Protein AF-A0A1Z2QUQ4-F1 (afdb_monomer_lite)

pLDDT: mean 70.37, std 17.31, range [29.38, 94.62]

Foldseek 3Di:
DPPVVVVVVVVVVVVVVVVVVLCVVVVVLVCVLPVLCDPLLVVLLVVLVCVVVCVVPDDDDQPAPDDDDDPPDPDDDDQDDDDDDDPVVLVVLLVVLVVCVVVVHWDWDADSVVRDIDTDRSVLVNLLSVVVVVCVVVVHWLLSQQSLLVNVVSCVLRPVLSVVLSVLQVLCVLLVHHRPVVVSVVLSVQWWKFKFASFRHGQPPGTDDSVCPVVCVPPVDDRVCRHRNIWMKTARDDDDASDDDPPCVPPDRLGIWTGGSDDAIHSTPSDDHDPDVPVRCVVSVVSSVVVVVVVVVVVVVVVVVVVVVVVVVVCVVCVCVVVVVVVVCVCVVPVDDDPVVVVVVVVVPPPPPDD

Radius of gyration: 37.55 Å; chains: 1; bounding box: 115×57×96 Å

Secondary structure (DSSP, 8-state):
-HHHHHHHHHHHHHHHHHHHHHHHHHHHHHHHHHHTTHHHHHHHHHHHHHHHHHHHHS----TTSS-------TT--PPPPP-PPPHHHHHHHHHHHHHHHHHT--EEEEETTTTEEEEE-HHHHHHHHHHHHHHHHTT--HHHHHHHHHHHHHHIIIIIHHHHHHHHHHHHHHTTPPP-HHHHHHHHHH-EEEEE-TTSPEEEEEEE-TTTHHHHHHHSSPTTHHHH--EEEEES-----SS--TTTTTT---S-EEE-SSSSEESSTTPPPPPP-GGGHHHHHHHHHHHHHHHHHHHHHHHHHHHHHHHHHHHHHTTTHHHHHHHHHHHHS-TT--HHHHHHHHHH-------

InterPro domains:
  IPR008896 Protein TIC214 [PF05758] (141-252)
  IPR008896 Protein TIC214 [PTHR33163] (144-244)

Structure (mmCIF, N/CA/C/O backbone):
data_AF-A0A1Z2QUQ4-F1
#
_entry.id   AF-A0A1Z2QUQ4-F1
#
loop_
_atom_site.group_PDB
_atom_site.id
_atom_site.type_symbol
_atom_site.label_atom_id
_atom_site.label_alt_id
_atom_site.label_comp_id
_atom_site.label_asym_id
_atom_site.label_entity_id
_atom_site.label_seq_id
_atom_site.pdbx_PDB_ins_code
_atom_site.Cartn_x
_atom_site.Cartn_y
_atom_site.Cartn_z
_atom_site.occupancy
_atom_site.B_iso_or_equiv
_atom_site.auth_seq_id
_atom_site.auth_comp_id
_atom_site.auth_asym_id
_atom_site.auth_atom_id
_atom_site.pdbx_PDB_model_num
ATOM 1 N N . MET A 1 1 ? -29.767 8.359 47.260 1.00 44.78 1 MET A N 1
ATOM 2 C CA . MET A 1 1 ? -28.652 8.933 46.467 1.00 44.78 1 MET A CA 1
ATOM 3 C C . MET A 1 1 ? -27.417 8.025 46.350 1.00 44.78 1 MET A C 1
ATOM 5 O O . MET A 1 1 ? -26.683 8.206 45.395 1.00 44.78 1 MET A O 1
ATOM 9 N N . ASN A 1 2 ? -27.204 7.007 47.198 1.00 51.12 2 ASN A N 1
ATOM 10 C CA . ASN A 1 2 ? -25.914 6.287 47.267 1.00 51.12 2 ASN A CA 1
ATOM 11 C C . ASN A 1 2 ? -25.628 5.251 46.157 1.00 51.12 2 ASN A C 1
ATOM 13 O O . ASN A 1 2 ? -24.466 5.017 45.839 1.00 51.12 2 ASN A O 1
ATOM 17 N N . ASN A 1 3 ? -26.644 4.655 45.522 1.00 40.12 3 ASN A N 1
ATOM 18 C CA . ASN A 1 3 ? -26.420 3.624 44.492 1.00 40.12 3 ASN A CA 1
ATOM 19 C C . ASN A 1 3 ? -26.030 4.204 43.123 1.00 40.12 3 ASN A C 1
ATOM 21 O O . ASN A 1 3 ? -25.260 3.587 42.391 1.00 40.12 3 ASN A O 1
ATOM 25 N N . LEU A 1 4 ? -26.503 5.412 42.796 1.00 32.88 4 LEU A N 1
ATOM 26 C CA . LEU A 1 4 ? -26.190 6.075 41.528 1.00 32.88 4 LEU A CA 1
ATOM 27 C C . LEU A 1 4 ? -24.742 6.576 41.520 1.00 32.88 4 LEU A C 1
ATOM 29 O O . LEU A 1 4 ? -24.010 6.339 40.565 1.00 32.88 4 LEU A O 1
ATOM 33 N N . THR A 1 5 ? -24.300 7.192 42.618 1.00 41.81 5 THR A N 1
ATOM 34 C CA . THR A 1 5 ? -22.912 7.636 42.790 1.00 41.81 5 THR A CA 1
ATOM 35 C C . THR A 1 5 ? -21.956 6.454 42.754 1.00 41.81 5 THR A C 1
ATOM 37 O O . THR A 1 5 ? -20.904 6.567 42.135 1.00 41.81 5 THR A O 1
ATOM 40 N N . ARG A 1 6 ? -22.337 5.306 43.339 1.00 40.84 6 ARG A N 1
ATOM 41 C CA . ARG A 1 6 ? -21.547 4.061 43.339 1.00 40.84 6 ARG A CA 1
ATOM 42 C C . ARG A 1 6 ? -21.460 3.415 41.952 1.00 40.84 6 ARG A C 1
ATOM 44 O O . ARG A 1 6 ? -20.403 2.923 41.573 1.00 40.84 6 ARG A O 1
ATOM 51 N N . PHE A 1 7 ? -22.534 3.476 41.163 1.00 41.03 7 PHE A N 1
ATOM 52 C CA . PHE A 1 7 ? -22.527 3.034 39.767 1.00 41.03 7 PHE A CA 1
ATOM 53 C C . PHE A 1 7 ? -21.670 3.947 38.882 1.00 41.03 7 PHE A C 1
ATOM 55 O O . PHE A 1 7 ? -20.806 3.453 38.166 1.00 41.03 7 PHE A O 1
ATOM 62 N N . PHE A 1 8 ? -21.830 5.272 38.982 1.00 41.28 8 PHE A N 1
ATOM 63 C CA . PHE A 1 8 ? -21.009 6.222 38.226 1.00 41.28 8 PHE A CA 1
ATOM 64 C C . PHE A 1 8 ? -19.536 6.178 38.637 1.00 41.28 8 PHE A C 1
ATOM 66 O O . PHE A 1 8 ? -18.685 6.285 37.759 1.00 41.28 8 PHE A O 1
ATOM 73 N N . THR A 1 9 ? -19.209 5.955 39.917 1.00 47.19 9 THR A N 1
ATOM 74 C CA . THR A 1 9 ? -17.815 5.746 40.360 1.00 47.19 9 THR A CA 1
ATOM 75 C C . THR A 1 9 ? -17.251 4.417 39.883 1.00 47.19 9 THR A C 1
ATOM 77 O O . THR A 1 9 ? -16.113 4.386 39.434 1.00 47.19 9 THR A O 1
ATOM 80 N N . ASN A 1 10 ? -18.020 3.327 39.896 1.00 46.34 10 ASN A N 1
ATOM 81 C CA . ASN A 1 10 ? -17.557 2.052 39.342 1.00 46.34 10 ASN A CA 1
ATOM 82 C C . ASN A 1 10 ? -17.388 2.116 37.817 1.00 46.34 10 ASN A C 1
ATOM 84 O O . ASN A 1 10 ? -16.407 1.594 37.299 1.00 46.34 10 ASN A O 1
ATOM 88 N N . LEU A 1 11 ? -18.282 2.809 37.106 1.00 39.06 11 LEU A N 1
ATOM 89 C CA . LEU A 1 11 ? -18.199 3.016 35.662 1.00 39.06 11 LEU A CA 1
ATOM 90 C C . LEU A 1 11 ? -17.032 3.935 35.293 1.00 39.06 11 LEU A C 1
ATOM 92 O O . LEU A 1 11 ? -16.271 3.609 34.392 1.00 39.06 11 LEU A O 1
ATOM 96 N N . THR A 1 12 ? -16.830 5.044 36.009 1.00 42.34 12 THR A N 1
ATOM 97 C CA . THR A 1 12 ? -15.656 5.906 35.794 1.00 42.34 12 THR A CA 1
ATOM 98 C C . THR A 1 12 ? -14.368 5.192 36.157 1.00 42.34 12 THR A C 1
ATOM 100 O O . THR A 1 12 ? -13.404 5.353 35.423 1.00 42.34 12 THR A O 1
ATOM 103 N N . ARG A 1 13 ? -14.338 4.359 37.206 1.00 48.81 13 ARG A N 1
ATOM 104 C CA . ARG A 1 13 ? -13.171 3.548 37.596 1.00 48.81 13 ARG A CA 1
ATOM 105 C C . ARG A 1 13 ? -12.880 2.428 36.587 1.00 48.81 13 ARG A C 1
ATOM 107 O O . ARG A 1 13 ? -11.724 2.163 36.282 1.00 48.81 13 ARG A O 1
ATOM 114 N N . PHE A 1 14 ? -13.913 1.824 36.001 1.00 44.06 14 PHE A N 1
ATOM 115 C CA . PHE A 1 14 ? -13.791 0.853 34.910 1.00 44.06 14 PHE A CA 1
ATOM 116 C C . PHE A 1 14 ? -13.308 1.517 33.616 1.00 44.06 14 PHE A C 1
ATOM 118 O O . PHE A 1 14 ? -12.346 1.053 33.014 1.00 44.06 14 PHE A O 1
ATOM 125 N N . LEU A 1 15 ? -13.899 2.653 33.236 1.00 41.75 15 LEU A N 1
ATOM 126 C CA . LEU A 1 15 ? -13.481 3.442 32.078 1.00 41.75 15 LEU A CA 1
ATOM 127 C C . LEU A 1 15 ? -12.080 4.034 32.262 1.00 41.75 15 LEU A C 1
ATOM 129 O O . LEU A 1 15 ? -11.322 4.049 31.307 1.00 41.75 15 LEU A O 1
ATOM 133 N N . THR A 1 16 ? -11.679 4.456 33.466 1.00 46.25 16 THR A N 1
ATOM 134 C CA . THR A 1 16 ? -10.298 4.902 33.736 1.00 46.25 16 THR A CA 1
ATOM 135 C C . THR A 1 16 ? -9.316 3.742 33.776 1.00 46.25 16 THR A C 1
ATOM 137 O O . THR A 1 16 ? -8.208 3.915 33.287 1.00 46.25 16 THR A O 1
ATOM 140 N N . ASN A 1 17 ? -9.684 2.551 34.254 1.00 51.25 17 ASN A N 1
ATOM 141 C CA . ASN A 1 17 ? -8.831 1.360 34.137 1.00 51.25 17 ASN A CA 1
ATOM 142 C C . ASN A 1 17 ? -8.680 0.901 32.682 1.00 51.25 17 ASN A C 1
ATOM 144 O O . ASN A 1 17 ? -7.583 0.549 32.258 1.00 51.25 17 ASN A O 1
ATOM 148 N N . ILE A 1 18 ? -9.752 0.959 31.892 1.00 48.72 18 ILE A N 1
ATOM 149 C CA . ILE A 1 18 ? -9.703 0.704 30.450 1.00 48.72 18 ILE A CA 1
ATOM 150 C C . ILE A 1 18 ? -8.858 1.772 29.767 1.00 48.72 18 ILE A C 1
ATOM 152 O O . ILE A 1 18 ? -7.932 1.415 29.056 1.00 48.72 18 ILE A O 1
ATOM 156 N N . CYS A 1 19 ? -9.087 3.058 30.032 1.00 40.66 19 CYS A N 1
ATOM 157 C CA . CYS A 1 19 ? -8.288 4.152 29.486 1.00 40.66 19 CYS A CA 1
ATOM 158 C C . CYS A 1 19 ? -6.828 4.097 29.937 1.00 40.66 19 CYS A C 1
ATOM 160 O O . CYS A 1 19 ? -5.975 4.443 29.140 1.00 40.66 19 CYS A O 1
ATOM 162 N N . THR A 1 20 ? -6.506 3.650 31.155 1.00 52.06 20 THR A N 1
ATOM 163 C CA . THR A 1 20 ? -5.115 3.534 31.637 1.00 52.06 20 THR A CA 1
ATOM 164 C C . THR A 1 20 ? -4.407 2.288 31.111 1.00 52.06 20 THR A C 1
ATOM 166 O O . THR A 1 20 ? -3.211 2.336 30.839 1.00 52.06 20 THR A O 1
ATOM 169 N N . ASN A 1 21 ? -5.121 1.180 30.901 1.00 53.34 21 ASN A N 1
ATOM 170 C CA . ASN A 1 21 ? -4.573 -0.002 30.233 1.00 53.34 21 ASN A CA 1
ATOM 171 C C . ASN A 1 21 ? -4.467 0.199 28.715 1.00 53.34 21 ASN A C 1
ATOM 173 O O . ASN A 1 21 ? -3.461 -0.197 28.126 1.00 53.34 21 ASN A O 1
ATOM 177 N N . LEU A 1 22 ? -5.432 0.889 28.093 1.00 42.94 22 LEU A N 1
ATOM 178 C CA . LEU A 1 22 ? -5.307 1.395 26.728 1.00 42.94 22 LEU A CA 1
ATOM 179 C C . LEU A 1 22 ? -4.163 2.383 26.647 1.00 42.94 22 LEU A C 1
ATOM 181 O O . LEU A 1 22 ? -3.349 2.219 25.764 1.00 42.94 22 LEU A O 1
ATOM 185 N N . THR A 1 23 ? -4.030 3.366 27.537 1.00 50.81 23 THR A N 1
ATOM 186 C CA . THR A 1 23 ? -2.901 4.294 27.450 1.00 50.81 23 THR A CA 1
ATOM 187 C C . THR A 1 23 ? -1.595 3.563 27.692 1.00 50.81 23 THR A C 1
ATOM 189 O O . THR A 1 23 ? -0.667 3.829 26.964 1.00 50.81 23 THR A O 1
ATOM 192 N N . LYS A 1 24 ? -1.477 2.571 28.577 1.00 53.09 24 LYS A N 1
ATOM 193 C CA . LYS A 1 24 ? -0.232 1.786 28.699 1.00 53.09 24 LYS A CA 1
ATOM 194 C C . LYS A 1 24 ? 0.078 0.944 27.454 1.00 53.09 24 LYS A C 1
ATOM 196 O O . LYS A 1 24 ? 1.227 0.913 27.021 1.00 53.09 24 LYS A O 1
ATOM 201 N N . SER A 1 25 ? -0.922 0.301 26.853 1.00 53.00 25 SER A N 1
ATOM 202 C CA . SER A 1 25 ? -0.756 -0.524 25.647 1.00 53.00 25 SER A CA 1
ATOM 203 C C . SER A 1 25 ? -0.534 0.334 24.393 1.00 53.00 25 SER A C 1
ATOM 205 O O . SER A 1 25 ? 0.438 0.142 23.668 1.00 53.00 25 SER A O 1
ATOM 207 N N . VAL A 1 26 ? -1.352 1.369 24.204 1.00 50.59 26 VAL A N 1
ATOM 208 C CA . VAL A 1 26 ? -1.254 2.379 23.143 1.00 50.59 26 VAL A CA 1
ATOM 209 C C . VAL A 1 26 ? -0.010 3.239 23.315 1.00 50.59 26 VAL A C 1
ATOM 211 O O . VAL A 1 26 ? 0.630 3.480 22.314 1.00 50.59 26 VAL A O 1
ATOM 214 N N . PHE A 1 27 ? 0.416 3.647 24.517 1.00 48.16 27 PHE A N 1
ATOM 215 C CA . PHE A 1 27 ? 1.708 4.328 24.719 1.00 48.16 27 PHE A CA 1
ATOM 216 C C . PHE A 1 27 ? 2.889 3.379 24.567 1.00 48.16 27 PHE A C 1
ATOM 218 O O . PHE A 1 27 ? 3.949 3.849 24.186 1.00 48.16 27 PHE A O 1
ATOM 225 N N . GLY A 1 28 ? 2.756 2.07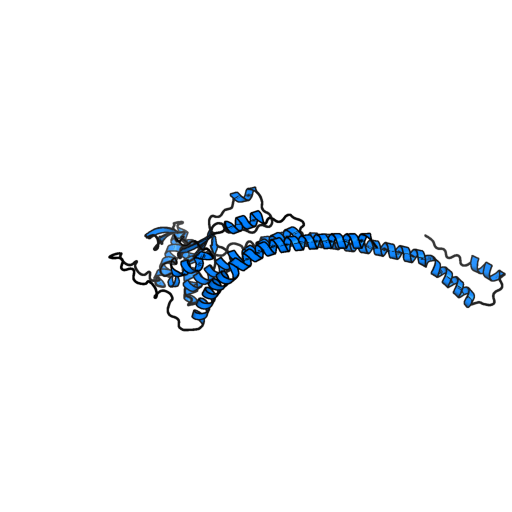8 24.835 1.00 50.56 28 GLY A N 1
ATOM 226 C CA . GLY A 1 28 ? 3.792 1.092 24.518 1.00 50.56 28 GLY A CA 1
ATOM 227 C C . GLY A 1 28 ? 3.976 0.952 23.006 1.00 50.56 28 GLY A C 1
ATOM 228 O O . GLY A 1 28 ? 5.083 1.109 22.493 1.00 50.56 28 GLY A O 1
ATOM 229 N N . VAL A 1 29 ? 2.870 0.765 22.279 1.00 49.50 29 VAL A N 1
ATOM 230 C CA . VAL A 1 29 ? 2.838 0.680 20.812 1.00 49.50 29 VAL A CA 1
ATOM 231 C C . VAL A 1 29 ? 3.194 2.022 20.167 1.00 49.50 29 VAL A C 1
ATOM 233 O O . VAL A 1 29 ? 3.981 2.036 19.229 1.00 49.50 29 VAL A O 1
ATOM 236 N N . MET A 1 30 ? 2.713 3.152 20.692 1.00 42.62 30 MET A N 1
ATOM 237 C CA . MET A 1 30 ? 3.072 4.507 20.258 1.00 42.62 30 MET A CA 1
ATOM 238 C C . MET A 1 30 ? 4.514 4.841 20.619 1.00 42.62 30 MET A C 1
ATOM 240 O O . MET A 1 30 ? 5.175 5.412 19.778 1.00 42.62 30 MET A O 1
ATOM 244 N N . LYS A 1 31 ? 5.071 4.475 21.784 1.00 42.59 31 LYS A N 1
ATOM 245 C CA . LYS A 1 31 ? 6.509 4.683 22.062 1.00 42.59 31 LYS A CA 1
ATOM 246 C C . LYS A 1 31 ? 7.355 3.933 21.048 1.00 42.59 31 LYS A C 1
ATOM 248 O O . LYS A 1 31 ? 8.267 4.525 20.488 1.00 42.59 31 LYS A O 1
ATOM 253 N N . ILE A 1 32 ? 7.034 2.675 20.759 1.00 46.28 32 ILE A N 1
ATOM 254 C CA . ILE A 1 32 ? 7.736 1.898 19.730 1.00 46.28 32 ILE 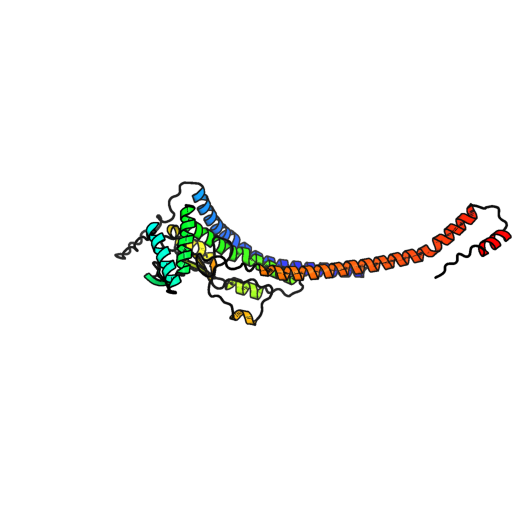A CA 1
ATOM 255 C C . ILE A 1 32 ? 7.524 2.537 18.341 1.00 46.28 32 ILE A C 1
ATOM 257 O O . ILE A 1 32 ? 8.486 2.729 17.601 1.00 46.28 32 ILE A O 1
ATOM 261 N N . CYS A 1 33 ? 6.300 2.971 18.024 1.00 39.03 33 CYS A N 1
ATOM 262 C CA . CYS A 1 33 ? 5.926 3.649 16.776 1.00 39.03 33 CYS A CA 1
ATOM 263 C C . CYS A 1 33 ? 6.234 5.154 16.726 1.00 39.03 33 CYS A C 1
ATOM 265 O O . CYS A 1 33 ? 5.829 5.778 15.753 1.00 39.03 33 CYS A O 1
ATOM 267 N N . ILE A 1 34 ? 6.893 5.757 17.721 1.00 43.88 34 ILE A N 1
ATOM 268 C CA . ILE A 1 34 ? 7.294 7.181 17.754 1.00 43.88 34 ILE A CA 1
ATOM 269 C C . ILE A 1 34 ? 8.814 7.278 17.910 1.00 43.88 34 ILE A C 1
ATOM 271 O O . ILE A 1 34 ? 9.452 8.078 17.229 1.00 43.88 34 ILE A O 1
ATOM 275 N N . VAL A 1 35 ? 9.419 6.441 18.761 1.00 41.41 35 VAL A N 1
ATOM 276 C CA . VAL A 1 35 ? 10.868 6.441 19.024 1.00 41.41 35 VAL A CA 1
ATOM 277 C C . VAL A 1 35 ? 11.654 5.831 17.857 1.00 41.41 35 VAL A C 1
ATOM 279 O O . VAL A 1 35 ? 12.728 6.330 17.536 1.00 41.41 35 VAL A O 1
ATOM 282 N N . VAL A 1 36 ? 11.118 4.809 17.175 1.00 41.91 36 VAL A N 1
ATOM 283 C CA . VAL A 1 36 ? 11.802 4.143 16.041 1.00 41.91 36 VAL A CA 1
ATOM 284 C C . VAL A 1 36 ? 11.486 4.801 14.689 1.00 41.91 36 VAL A C 1
ATOM 286 O O . VAL A 1 36 ? 12.240 4.674 13.728 1.00 41.91 36 VAL A O 1
ATOM 289 N N . THR A 1 37 ? 10.386 5.540 14.593 1.00 47.62 37 THR A N 1
ATOM 290 C CA . THR A 1 37 ? 9.838 6.047 13.323 1.00 47.62 37 THR A CA 1
ATOM 291 C C . THR A 1 37 ? 10.113 7.528 13.096 1.00 47.62 37 THR A C 1
ATOM 293 O O . THR A 1 37 ? 10.428 7.880 11.970 1.00 47.62 37 THR A O 1
ATOM 296 N N . CYS A 1 38 ? 10.061 8.414 14.100 1.00 48.81 38 CYS A N 1
ATOM 297 C CA . CYS A 1 38 ? 10.087 9.856 13.826 1.00 48.81 38 CYS A CA 1
ATOM 298 C C . CYS A 1 38 ? 11.359 10.304 13.092 1.00 48.81 38 CYS A C 1
ATOM 300 O O . CYS A 1 38 ? 11.263 10.821 11.987 1.00 48.81 38 CYS A O 1
ATOM 302 N N . LYS A 1 39 ? 12.565 10.093 13.632 1.00 50.62 39 LYS A N 1
ATOM 303 C CA . LYS A 1 39 ? 13.778 10.655 13.000 1.00 50.62 39 LYS A CA 1
ATOM 304 C C . LYS A 1 39 ? 14.062 10.076 11.609 1.00 50.62 39 LYS A C 1
ATOM 306 O O . LYS A 1 39 ? 14.345 10.839 10.690 1.00 50.62 39 LYS A O 1
ATOM 311 N N . SER A 1 40 ? 13.945 8.760 11.438 1.00 53.31 40 SER A N 1
ATOM 312 C CA . SER A 1 40 ? 14.274 8.093 10.171 1.00 53.31 40 SER A CA 1
ATOM 313 C C . SER A 1 40 ? 13.173 8.244 9.120 1.00 53.31 40 SER A C 1
ATOM 315 O O . SER A 1 40 ? 13.479 8.511 7.960 1.00 53.31 40 SER A O 1
ATOM 317 N N . VAL A 1 41 ? 11.893 8.156 9.510 1.00 58.12 41 VAL A N 1
ATOM 318 C CA . VAL A 1 41 ? 10.772 8.404 8.587 1.00 58.12 41 VAL A CA 1
ATOM 319 C C . VAL A 1 41 ? 10.744 9.878 8.207 1.00 58.12 41 VAL A C 1
ATOM 321 O O . VAL A 1 41 ? 10.721 10.169 7.019 1.00 58.12 41 VAL A O 1
ATOM 324 N N . PHE A 1 42 ? 10.848 10.822 9.152 1.00 62.56 42 PHE A N 1
ATOM 325 C CA . PHE A 1 42 ? 10.930 12.243 8.791 1.00 62.56 42 PHE A CA 1
ATOM 326 C C . PHE A 1 42 ? 12.185 12.565 7.975 1.00 62.56 42 PHE A C 1
ATOM 328 O O . PHE A 1 42 ? 12.104 13.416 7.100 1.00 62.56 42 PHE A O 1
ATOM 335 N N . GLY A 1 43 ? 13.307 11.872 8.187 1.00 59.66 43 GLY A N 1
ATOM 336 C CA . GLY A 1 43 ? 14.512 12.007 7.364 1.00 59.66 43 GLY A CA 1
ATOM 337 C C . GLY A 1 43 ? 14.277 11.621 5.902 1.00 59.66 43 GLY A C 1
ATOM 338 O O . GLY A 1 43 ? 14.477 12.446 5.014 1.00 59.66 43 GLY A O 1
ATOM 339 N N . VAL A 1 44 ? 13.778 10.407 5.646 1.00 62.06 44 VAL A N 1
ATOM 340 C CA . VAL A 1 44 ? 13.459 9.934 4.283 1.00 62.06 44 VAL A CA 1
ATOM 341 C C . VAL A 1 44 ? 12.358 10.786 3.651 1.00 62.06 44 VAL A C 1
ATOM 343 O O . VAL A 1 44 ? 12.469 11.182 2.490 1.00 62.06 44 VAL A O 1
ATOM 346 N N . MET A 1 45 ? 11.333 11.144 4.428 1.00 64.88 45 MET A N 1
ATOM 347 C CA . MET A 1 45 ? 10.236 11.985 3.953 1.00 64.88 45 MET A CA 1
ATOM 348 C C . MET A 1 45 ? 10.722 13.391 3.599 1.00 64.88 45 MET A C 1
ATOM 350 O O . MET A 1 45 ? 10.291 13.940 2.588 1.00 64.88 45 MET A O 1
ATOM 354 N N . LYS A 1 46 ? 11.645 13.957 4.387 1.00 65.75 46 LYS A N 1
ATOM 355 C CA . LYS A 1 46 ? 12.274 15.253 4.120 1.00 65.75 46 LYS A CA 1
ATOM 356 C C . LYS A 1 46 ? 13.173 15.184 2.894 1.00 65.75 46 LYS A C 1
ATOM 358 O O . LYS A 1 46 ? 13.115 16.110 2.106 1.00 65.75 46 LYS A O 1
ATOM 363 N N . ILE A 1 47 ? 13.931 14.108 2.678 1.00 65.44 47 ILE A N 1
ATOM 364 C CA . ILE A 1 47 ? 14.717 13.921 1.445 1.00 65.44 47 ILE A CA 1
ATOM 365 C C . ILE A 1 47 ? 13.790 13.884 0.227 1.00 65.44 47 ILE A C 1
ATOM 367 O O . ILE A 1 47 ? 14.009 14.632 -0.720 1.00 65.44 47 ILE A O 1
ATOM 371 N N . CYS A 1 48 ? 12.711 13.096 0.269 1.00 64.62 48 CYS A N 1
ATOM 372 C CA . CYS A 1 48 ? 11.755 13.026 -0.838 1.00 64.62 48 CYS A CA 1
ATOM 373 C C . CYS A 1 48 ? 11.105 14.393 -1.113 1.00 64.62 48 CYS A C 1
ATOM 375 O O . CYS A 1 48 ? 10.998 14.798 -2.269 1.00 64.62 48 CYS A O 1
ATOM 377 N N . ILE A 1 49 ? 10.715 15.130 -0.065 1.00 65.19 49 ILE A N 1
ATOM 378 C CA . ILE A 1 49 ? 10.124 16.471 -0.187 1.00 65.19 49 ILE A CA 1
ATOM 379 C C . ILE A 1 49 ? 11.153 17.479 -0.699 1.00 65.19 49 ILE A C 1
ATOM 381 O O . ILE A 1 49 ? 10.856 18.200 -1.636 1.00 65.19 49 ILE A O 1
ATOM 385 N N . VAL A 1 50 ? 12.361 17.515 -0.134 1.00 64.56 50 VAL A N 1
ATOM 386 C CA . VAL A 1 50 ? 13.421 18.456 -0.517 1.00 64.56 50 VAL A CA 1
ATOM 387 C C . VAL A 1 50 ? 13.852 18.218 -1.956 1.00 64.56 50 VAL A C 1
ATOM 389 O O . VAL A 1 50 ? 13.890 19.177 -2.708 1.00 64.56 50 VAL A O 1
ATOM 392 N N . VAL A 1 51 ? 14.096 16.974 -2.379 1.00 64.19 51 VAL A N 1
ATOM 393 C CA . VAL A 1 51 ? 14.440 16.659 -3.778 1.00 64.19 51 VAL A CA 1
ATOM 394 C C . VAL A 1 51 ? 13.310 17.066 -4.727 1.00 64.19 51 VAL A C 1
ATOM 396 O O . VAL A 1 51 ? 13.569 17.638 -5.783 1.00 64.19 51 VAL A O 1
ATOM 399 N N . THR A 1 52 ? 12.053 16.847 -4.329 1.00 60.91 52 THR A N 1
ATOM 400 C CA . THR A 1 52 ? 10.891 17.283 -5.115 1.00 60.91 52 THR A CA 1
ATOM 401 C C . THR A 1 52 ? 10.811 18.814 -5.186 1.00 60.91 52 THR A C 1
ATOM 403 O O . THR A 1 52 ? 10.715 19.369 -6.272 1.00 60.91 52 THR A O 1
ATOM 406 N N . CYS A 1 53 ? 10.902 19.521 -4.059 1.00 59.22 53 CYS A N 1
ATOM 407 C CA . CYS A 1 53 ? 10.818 20.983 -3.981 1.00 59.22 53 CYS A CA 1
ATOM 408 C C . CYS A 1 53 ? 11.996 21.689 -4.661 1.00 59.22 53 CYS A C 1
ATOM 410 O O . CYS A 1 53 ? 11.791 22.702 -5.317 1.00 59.22 53 CYS A O 1
ATOM 412 N N . LEU A 1 54 ? 13.209 21.153 -4.532 1.00 57.78 54 LEU A N 1
ATOM 413 C CA . LEU A 1 54 ? 14.409 21.654 -5.196 1.00 57.78 54 LEU A CA 1
ATOM 414 C C . LEU A 1 54 ? 14.277 21.584 -6.722 1.00 57.78 54 LEU A C 1
ATOM 416 O O . LEU A 1 54 ? 14.687 22.518 -7.402 1.00 57.78 54 LEU A O 1
ATOM 420 N N . TYR A 1 55 ? 13.635 20.540 -7.255 1.00 57.91 55 TYR A N 1
ATOM 421 C CA . TYR A 1 55 ? 13.317 20.457 -8.683 1.00 57.91 55 TYR A CA 1
ATOM 422 C C . TYR A 1 55 ? 12.323 21.540 -9.131 1.00 57.91 55 TYR A C 1
ATOM 424 O O . TYR A 1 55 ? 12.471 22.110 -10.207 1.00 57.91 55 TYR A O 1
ATOM 432 N N . TYR A 1 56 ? 11.328 21.861 -8.299 1.00 54.97 56 TYR A N 1
ATOM 433 C CA . TYR A 1 56 ? 10.363 22.926 -8.596 1.00 54.97 56 TYR A CA 1
ATOM 434 C C . TYR A 1 56 ? 10.884 24.346 -8.284 1.00 54.97 56 TYR A C 1
ATOM 436 O O . TYR A 1 56 ? 10.216 25.312 -8.643 1.00 54.97 56 TYR A O 1
ATOM 444 N N . GLY A 1 57 ? 12.045 24.491 -7.627 1.00 43.94 57 GLY A N 1
ATOM 445 C CA . GLY A 1 57 ? 12.526 25.760 -7.060 1.00 43.94 57 GLY A CA 1
ATOM 446 C C . GLY A 1 57 ? 13.893 26.266 -7.542 1.00 43.94 57 GLY A C 1
ATOM 447 O O . GLY A 1 57 ? 14.285 27.358 -7.138 1.00 43.94 57 GLY A O 1
ATOM 448 N N . GLY A 1 58 ? 14.633 25.534 -8.382 1.00 41.44 58 GLY A N 1
ATOM 449 C CA . GLY A 1 58 ? 15.930 26.002 -8.891 1.00 41.44 58 GLY A CA 1
ATOM 450 C C . GLY A 1 58 ? 16.567 25.096 -9.954 1.00 41.44 58 GLY A C 1
ATOM 451 O O . GLY A 1 58 ? 16.100 23.978 -10.174 1.00 41.44 58 GLY A O 1
ATOM 452 N N . PRO A 1 59 ? 17.633 25.556 -10.642 1.00 38.59 59 PRO A N 1
ATOM 453 C CA . PRO A 1 59 ? 18.310 24.769 -11.663 1.00 38.59 59 PRO A CA 1
ATOM 454 C C . PRO A 1 59 ? 19.190 23.722 -10.976 1.00 38.59 59 PRO A C 1
ATOM 456 O O . PRO A 1 59 ? 20.235 24.051 -10.418 1.00 38.59 59 PRO A O 1
ATOM 459 N N . LEU A 1 60 ? 18.774 22.455 -10.991 1.00 42.62 60 LEU A N 1
ATOM 460 C CA . LEU A 1 60 ? 19.579 21.362 -10.453 1.00 42.62 60 LEU A CA 1
ATOM 461 C C . LEU A 1 60 ? 19.892 20.299 -11.497 1.00 42.62 60 LEU A C 1
ATOM 463 O O . LEU A 1 60 ? 19.045 19.844 -12.266 1.00 42.62 60 LEU A O 1
ATOM 467 N N . ILE A 1 61 ? 21.167 19.928 -11.461 1.00 45.03 61 ILE A N 1
ATOM 468 C CA . ILE A 1 61 ? 21.827 18.866 -12.206 1.00 45.03 61 ILE A CA 1
ATOM 469 C C . ILE A 1 61 ? 21.117 17.539 -11.915 1.00 45.03 61 ILE A C 1
ATOM 471 O O . ILE A 1 61 ? 20.763 17.250 -10.773 1.00 45.03 61 ILE A O 1
ATOM 475 N N . GLN A 1 62 ? 20.917 16.735 -12.962 1.00 41.06 62 GLN A N 1
ATOM 476 C CA . GLN A 1 62 ? 20.286 15.419 -12.886 1.00 41.06 62 GLN A CA 1
ATOM 477 C C . GLN A 1 62 ? 20.981 14.540 -11.824 1.00 41.06 62 GLN A C 1
ATOM 479 O O . GLN A 1 62 ? 22.168 14.229 -11.982 1.00 41.06 62 GLN A O 1
ATOM 484 N N . PRO A 1 63 ? 20.280 14.104 -10.760 1.00 41.84 63 PRO A N 1
ATOM 485 C CA . PRO A 1 63 ? 20.813 13.113 -9.836 1.00 41.84 63 PRO A CA 1
ATOM 486 C C . PRO A 1 63 ? 20.861 11.767 -10.569 1.00 41.84 63 PRO A C 1
ATOM 488 O O . PRO A 1 63 ? 19.871 11.051 -10.691 1.00 41.84 63 PRO A O 1
ATOM 491 N N . GLY A 1 64 ? 22.022 11.480 -11.146 1.00 40.91 64 GLY A N 1
ATOM 492 C CA . GLY A 1 64 ? 22.269 10.300 -11.974 1.00 40.91 64 GLY A CA 1
ATOM 493 C C . GLY A 1 64 ? 23.635 10.299 -12.661 1.00 40.91 64 GLY A C 1
ATOM 494 O O . GLY A 1 64 ? 24.086 9.239 -13.080 1.00 40.91 64 GLY A O 1
ATOM 495 N N . LEU A 1 65 ? 24.312 11.453 -12.737 1.00 38.00 65 LEU A N 1
ATOM 496 C CA . LEU A 1 65 ? 25.644 11.571 -13.345 1.00 38.00 65 LEU A CA 1
ATOM 497 C C . LEU A 1 65 ? 26.819 11.654 -12.358 1.00 38.00 65 LEU A C 1
ATOM 499 O O . LEU A 1 65 ? 27.961 11.620 -12.801 1.00 38.00 65 LEU A O 1
ATOM 503 N N . ALA A 1 66 ? 26.589 11.734 -11.045 1.00 37.34 66 ALA A N 1
ATOM 504 C CA . ALA A 1 66 ? 27.671 11.849 -10.068 1.00 37.34 66 ALA A CA 1
ATOM 505 C C . ALA A 1 66 ? 27.570 10.769 -8.983 1.00 37.34 66 ALA A C 1
ATOM 507 O O . ALA A 1 66 ? 26.518 10.620 -8.366 1.00 37.34 66 ALA A O 1
ATOM 508 N N . TRP A 1 67 ? 28.709 10.107 -8.745 1.00 32.78 67 TRP A N 1
ATOM 509 C CA . TRP A 1 67 ? 29.034 9.118 -7.704 1.00 32.78 67 TRP A CA 1
ATOM 510 C C . TRP A 1 67 ? 28.896 7.630 -8.063 1.00 32.78 67 TRP A C 1
ATOM 512 O O . TRP A 1 67 ? 28.127 6.882 -7.468 1.00 32.78 67 TRP A O 1
ATOM 522 N N . ARG A 1 68 ? 29.797 7.156 -8.931 1.00 29.38 68 ARG A N 1
ATOM 523 C CA . ARG A 1 68 ? 30.614 5.989 -8.563 1.00 29.38 68 ARG A CA 1
ATOM 524 C C . ARG A 1 68 ? 32.051 6.477 -8.346 1.00 29.38 68 ARG A C 1
ATOM 526 O O . ARG A 1 68 ? 32.604 7.013 -9.301 1.00 29.38 68 ARG A O 1
ATOM 533 N N . PRO A 1 69 ? 32.656 6.333 -7.154 1.00 33.25 69 PRO A N 1
ATOM 534 C CA . PRO A 1 69 ? 34.103 6.377 -7.058 1.00 33.25 69 PRO A CA 1
ATOM 535 C C . PRO A 1 69 ? 34.633 5.093 -7.704 1.00 33.25 69 PRO A C 1
ATOM 537 O O . PRO A 1 69 ? 34.232 3.990 -7.333 1.00 33.25 69 PRO A O 1
ATOM 540 N N . ASP A 1 70 ? 35.426 5.292 -8.749 1.00 34.03 70 ASP A N 1
ATOM 541 C CA . ASP A 1 70 ? 36.340 4.375 -9.427 1.00 34.03 70 ASP A CA 1
ATOM 542 C C . ASP A 1 70 ? 36.363 2.934 -8.895 1.00 34.03 70 ASP A C 1
ATOM 544 O O . ASP A 1 70 ? 37.140 2.568 -8.015 1.00 34.03 70 ASP A O 1
ATOM 548 N N . ILE A 1 71 ? 35.543 2.078 -9.502 1.00 33.44 71 ILE A N 1
ATOM 549 C CA . ILE A 1 71 ? 35.848 0.652 -9.577 1.00 33.44 71 ILE A CA 1
ATOM 550 C C . ILE A 1 71 ? 36.433 0.446 -10.969 1.00 33.44 71 ILE A C 1
ATOM 552 O O . ILE A 1 71 ? 35.698 0.296 -11.945 1.00 33.44 71 ILE A O 1
ATOM 556 N N . VAL A 1 72 ? 37.763 0.472 -11.063 1.00 41.62 72 VAL A N 1
ATOM 557 C CA . VAL A 1 72 ? 38.478 -0.039 -12.235 1.00 41.62 72 VAL A CA 1
ATOM 558 C C . VAL A 1 72 ? 38.327 -1.561 -12.204 1.00 41.62 72 VAL A C 1
ATOM 560 O O . VAL A 1 72 ? 39.144 -2.271 -11.626 1.00 41.62 72 VAL A O 1
ATOM 563 N N . LEU A 1 73 ? 37.223 -2.064 -12.759 1.00 37.94 73 LEU A N 1
ATOM 564 C CA . LEU A 1 73 ? 37.070 -3.475 -13.097 1.00 37.94 73 LEU A CA 1
ATOM 565 C C . LEU A 1 73 ? 37.337 -3.604 -14.595 1.00 37.94 73 LEU A C 1
ATOM 567 O O . LEU A 1 73 ? 36.598 -3.046 -15.406 1.00 37.94 73 LEU A O 1
ATOM 571 N N . GLY A 1 74 ? 38.417 -4.306 -14.937 1.00 37.50 74 GLY A N 1
ATOM 572 C CA . GLY A 1 74 ? 38.793 -4.589 -16.317 1.00 37.50 74 GLY A CA 1
ATOM 573 C C . GLY A 1 74 ? 37.646 -5.205 -17.123 1.00 37.50 74 GLY A C 1
ATOM 574 O O . GLY A 1 74 ? 36.885 -6.031 -16.620 1.00 37.50 74 GLY A O 1
ATOM 575 N N . ASP A 1 75 ? 37.535 -4.755 -18.372 1.00 39.84 75 ASP A N 1
ATOM 576 C CA . ASP A 1 75 ? 36.875 -5.387 -19.521 1.00 39.84 75 ASP A CA 1
ATOM 577 C C . ASP A 1 75 ? 35.454 -5.960 -19.356 1.00 39.84 75 ASP A C 1
ATOM 579 O O . ASP A 1 75 ? 35.024 -6.824 -20.124 1.00 39.84 75 ASP A O 1
ATOM 583 N N . LEU A 1 76 ? 34.644 -5.422 -18.444 1.00 42.94 76 LEU A N 1
ATOM 584 C CA . LEU A 1 76 ? 33.191 -5.585 -18.518 1.00 42.94 76 LEU A CA 1
ATOM 585 C C . LEU A 1 76 ? 32.618 -4.519 -19.455 1.00 42.94 76 LEU A C 1
ATOM 587 O O . LEU A 1 76 ? 32.635 -3.330 -19.135 1.00 42.94 76 LEU A O 1
ATOM 591 N N . LYS A 1 77 ? 32.091 -4.944 -20.615 1.00 41.88 77 LYS A N 1
ATOM 592 C CA . LYS A 1 77 ? 31.292 -4.092 -21.515 1.00 41.88 77 LYS A CA 1
ATOM 593 C C . LYS A 1 77 ? 30.298 -3.285 -20.674 1.00 41.88 77 LYS A C 1
ATOM 595 O O . LYS A 1 77 ? 29.388 -3.865 -20.083 1.00 41.88 77 LYS A O 1
ATOM 600 N N . LEU A 1 78 ? 30.479 -1.962 -20.627 1.00 40.94 78 LEU A N 1
ATOM 601 C CA . LEU A 1 78 ? 29.544 -1.046 -19.974 1.00 40.94 78 LEU A CA 1
ATOM 602 C C . LEU A 1 78 ? 28.120 -1.373 -20.462 1.00 40.94 78 LEU A C 1
ATOM 604 O O . LEU A 1 78 ? 27.921 -1.469 -21.680 1.00 40.94 78 LEU A O 1
ATOM 608 N N . PRO A 1 79 ? 27.130 -1.570 -19.571 1.00 48.97 79 PRO A N 1
ATOM 609 C CA . PRO A 1 79 ? 25.754 -1.770 -20.002 1.00 48.97 79 PRO A CA 1
ATOM 610 C C . PRO A 1 79 ? 25.340 -0.572 -20.863 1.00 48.97 79 PRO A C 1
ATOM 612 O O . PRO A 1 79 ? 25.473 0.577 -20.441 1.00 48.97 79 PRO A O 1
ATOM 615 N N . GLN A 1 80 ? 24.902 -0.854 -22.094 1.00 55.53 80 GLN A N 1
ATOM 616 C CA . GLN A 1 80 ? 24.437 0.142 -23.062 1.00 55.53 80 GLN A CA 1
ATOM 617 C C . GLN A 1 80 ? 23.468 1.104 -22.361 1.00 55.53 80 GLN A C 1
ATOM 619 O O . GLN A 1 80 ? 22.447 0.668 -21.833 1.00 55.53 80 GLN A O 1
ATOM 624 N N . ILE A 1 81 ? 23.796 2.400 -22.332 1.00 61.94 81 ILE A N 1
ATOM 625 C CA . ILE A 1 81 ? 22.942 3.435 -21.735 1.00 61.94 81 ILE A CA 1
ATOM 626 C C . ILE A 1 81 ? 21.573 3.361 -22.417 1.00 61.94 81 ILE A C 1
ATOM 628 O O . ILE A 1 81 ? 21.460 3.593 -23.625 1.00 61.94 81 ILE A O 1
ATOM 632 N N . LYS A 1 82 ? 20.528 3.036 -21.652 1.00 69.06 82 LYS A N 1
ATOM 633 C CA . LYS A 1 82 ? 19.170 2.938 -22.176 1.00 69.06 82 LYS A CA 1
ATOM 634 C C . LYS A 1 82 ? 18.714 4.335 -22.573 1.00 69.06 82 LYS A C 1
ATOM 636 O O . LYS A 1 82 ? 18.764 5.263 -21.770 1.00 69.06 82 LYS A O 1
ATOM 641 N N . ARG A 1 83 ? 18.275 4.504 -23.820 1.00 70.56 83 ARG A N 1
ATOM 642 C CA . ARG A 1 83 ? 17.705 5.767 -24.309 1.00 70.56 83 ARG A CA 1
ATOM 643 C C . ARG A 1 83 ? 16.201 5.629 -24.427 1.00 70.56 83 ARG A C 1
ATOM 645 O O . ARG A 1 83 ? 15.700 4.602 -24.883 1.00 70.56 83 ARG A O 1
ATOM 652 N N . ARG A 1 84 ? 15.477 6.676 -24.033 1.00 73.38 84 ARG A N 1
ATOM 653 C CA . ARG A 1 84 ? 14.026 6.718 -24.205 1.00 73.38 84 ARG A CA 1
ATOM 654 C C . ARG A 1 84 ? 13.688 6.620 -25.697 1.00 73.38 84 ARG A C 1
ATOM 656 O O . ARG A 1 84 ? 14.334 7.254 -26.532 1.00 73.38 84 ARG A O 1
ATOM 663 N N . SER A 1 85 ? 12.693 5.803 -26.030 1.00 79.88 85 SER A N 1
ATOM 664 C CA . SER A 1 85 ? 12.212 5.651 -27.403 1.00 79.88 85 SER A CA 1
ATOM 665 C C . SER A 1 85 ? 11.604 6.960 -27.919 1.00 79.88 85 SER A C 1
ATOM 667 O O . SER A 1 85 ? 11.002 7.720 -27.156 1.00 79.88 85 SER A O 1
ATOM 669 N N . SER A 1 86 ? 11.772 7.235 -29.218 1.00 84.31 86 SER A N 1
ATOM 670 C CA . SER A 1 86 ? 11.146 8.396 -29.863 1.00 84.31 86 SER A CA 1
ATOM 671 C C . SER A 1 86 ? 9.620 8.300 -29.785 1.00 84.31 86 SER A C 1
ATOM 673 O O . SER A 1 86 ? 9.067 7.202 -29.697 1.00 84.31 86 SER A O 1
ATOM 675 N N . SER A 1 87 ? 8.934 9.446 -29.852 1.00 84.00 87 SER A N 1
ATOM 676 C CA . SER A 1 87 ? 7.462 9.501 -29.855 1.00 84.00 87 SER A CA 1
ATOM 677 C C . SER A 1 87 ? 6.859 8.575 -30.925 1.00 84.00 87 SER A C 1
ATOM 679 O O . SER A 1 87 ? 5.945 7.803 -30.646 1.00 84.00 87 SER A O 1
ATOM 681 N N . GLU A 1 88 ? 7.462 8.545 -32.117 1.00 87.81 88 GLU A N 1
ATOM 682 C CA . GLU A 1 88 ? 7.078 7.653 -33.218 1.00 87.81 88 GLU A CA 1
ATOM 683 C C . GLU A 1 88 ? 7.217 6.169 -32.859 1.00 87.81 88 GLU A C 1
ATOM 685 O O . GLU A 1 88 ? 6.290 5.392 -33.083 1.00 87.81 88 GLU A O 1
ATOM 690 N N . LYS A 1 89 ? 8.339 5.767 -32.242 1.00 88.00 89 LYS A N 1
ATOM 691 C CA . LYS A 1 89 ? 8.552 4.382 -31.793 1.00 88.00 89 LYS A CA 1
ATOM 692 C C . LYS A 1 89 ? 7.547 3.977 -30.715 1.00 88.00 89 LYS A C 1
ATOM 694 O O . LYS A 1 89 ? 7.057 2.855 -30.734 1.00 88.00 89 LYS A O 1
ATOM 699 N N . ARG A 1 90 ? 7.208 4.886 -29.795 1.00 89.19 90 ARG A N 1
ATOM 700 C CA . ARG A 1 90 ? 6.185 4.648 -28.759 1.00 89.19 90 ARG A CA 1
ATOM 701 C C . ARG A 1 90 ? 4.795 4.499 -29.374 1.00 89.19 90 ARG A C 1
ATOM 703 O O . ARG A 1 90 ? 4.037 3.626 -28.963 1.00 89.19 90 ARG A O 1
ATOM 710 N N . TYR A 1 91 ? 4.474 5.309 -30.380 1.00 90.25 91 TYR A N 1
ATOM 711 C CA . TYR A 1 91 ? 3.217 5.211 -31.116 1.00 90.25 91 TYR A CA 1
ATOM 712 C C . TYR A 1 91 ? 3.111 3.905 -31.919 1.00 90.25 91 TYR A C 1
ATOM 714 O O . TYR A 1 91 ? 2.066 3.255 -31.886 1.00 90.25 91 TYR A O 1
ATOM 722 N N . ALA A 1 92 ? 4.19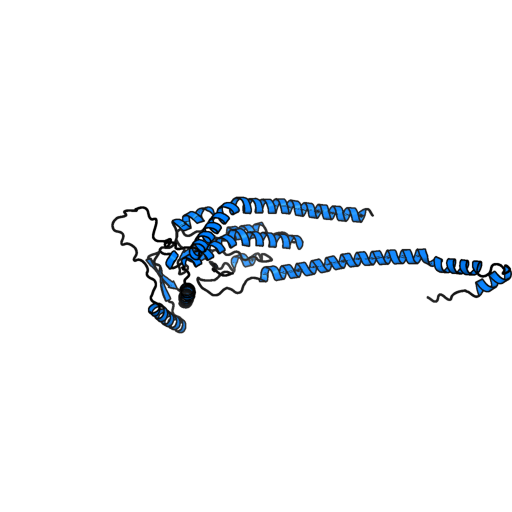4 3.481 -32.579 1.00 92.12 92 ALA A N 1
ATOM 723 C CA . ALA A 1 92 ? 4.264 2.192 -33.265 1.00 92.12 92 ALA A CA 1
ATOM 724 C C . ALA A 1 92 ? 4.074 1.020 -32.288 1.00 92.12 92 ALA A C 1
ATOM 726 O O . ALA A 1 92 ? 3.210 0.175 -32.510 1.00 92.12 92 ALA A O 1
ATOM 727 N N . LEU A 1 93 ? 4.787 1.038 -31.156 1.00 91.00 93 LEU A N 1
ATOM 728 C CA . LEU A 1 93 ? 4.662 0.023 -30.108 1.00 91.00 93 LEU A CA 1
ATOM 729 C C . LEU A 1 93 ? 3.238 -0.048 -29.537 1.00 91.00 93 LEU A C 1
ATOM 731 O O . LEU A 1 93 ? 2.715 -1.131 -29.307 1.00 91.00 93 LEU A O 1
ATOM 735 N N . ARG A 1 94 ? 2.551 1.088 -29.354 1.00 92.69 94 ARG A N 1
ATOM 736 C CA . ARG A 1 94 ? 1.137 1.080 -28.938 1.00 92.69 94 ARG A CA 1
ATOM 737 C C . ARG A 1 94 ? 0.235 0.357 -29.931 1.00 92.69 94 ARG A C 1
ATOM 739 O O . ARG A 1 94 ? -0.652 -0.374 -29.500 1.00 92.69 94 ARG A O 1
ATOM 746 N N . LYS A 1 95 ? 0.429 0.575 -31.235 1.00 94.38 95 LYS A N 1
ATOM 747 C CA . LYS A 1 95 ? -0.348 -0.123 -32.270 1.00 94.38 95 LYS A CA 1
ATOM 748 C C . LYS A 1 95 ? -0.108 -1.627 -32.205 1.00 94.38 95 LYS A C 1
ATOM 750 O O . LYS A 1 95 ? -1.076 -2.379 -32.172 1.00 94.38 95 LYS A O 1
ATOM 755 N N . GLU A 1 96 ? 1.154 -2.030 -32.102 1.00 92.81 96 GLU A N 1
ATOM 756 C CA . GLU A 1 96 ? 1.555 -3.430 -31.953 1.00 92.81 96 GLU A CA 1
ATOM 757 C C . GLU A 1 96 ? 0.905 -4.079 -30.722 1.00 92.81 96 GLU A C 1
ATOM 759 O O . GLU A 1 96 ? 0.252 -5.111 -30.839 1.00 92.81 96 GLU A O 1
ATOM 764 N N . LEU A 1 97 ? 0.976 -3.436 -29.552 1.00 92.31 97 LEU A N 1
ATOM 765 C CA . LEU A 1 97 ? 0.363 -3.948 -28.321 1.00 92.31 97 LEU A CA 1
ATOM 766 C C . LEU A 1 97 ? -1.158 -4.100 -28.439 1.00 92.31 97 LEU A C 1
ATOM 768 O O . LEU A 1 97 ? -1.718 -5.081 -27.956 1.00 92.31 97 LEU A O 1
ATOM 772 N N . ILE A 1 98 ? -1.841 -3.155 -29.093 1.00 93.94 98 ILE A N 1
ATOM 773 C CA . ILE A 1 98 ? -3.287 -3.249 -29.342 1.00 93.94 98 ILE A CA 1
ATOM 774 C C . ILE A 1 98 ? -3.607 -4.436 -30.259 1.00 93.94 98 ILE A C 1
ATOM 776 O O . ILE A 1 98 ? -4.620 -5.105 -30.056 1.00 93.94 98 ILE A O 1
ATOM 780 N N . GLU A 1 99 ? -2.767 -4.718 -31.255 1.00 94.62 99 GLU A N 1
ATOM 781 C CA . GLU A 1 99 ? -2.925 -5.905 -32.096 1.00 94.62 99 GLU A CA 1
ATOM 782 C C . GLU A 1 99 ? -2.687 -7.203 -31.325 1.00 94.62 99 GLU A C 1
ATOM 784 O O . GLU A 1 99 ? -3.501 -8.116 -31.446 1.00 94.62 99 GLU A O 1
ATOM 789 N N . LEU A 1 100 ? -1.652 -7.272 -30.484 1.00 92.62 100 LEU A N 1
ATOM 790 C CA . LEU A 1 100 ? -1.396 -8.431 -29.620 1.00 92.62 100 LEU A CA 1
ATOM 791 C C . LEU A 1 100 ? -2.577 -8.701 -28.677 1.00 92.62 100 LEU A C 1
ATOM 793 O O . LEU A 1 100 ? -3.022 -9.840 -28.557 1.00 92.62 100 LEU A O 1
ATOM 797 N N . ILE A 1 101 ? -3.168 -7.651 -28.091 1.00 92.12 101 ILE A N 1
ATOM 798 C CA . ILE A 1 101 ? -4.379 -7.765 -27.258 1.00 92.12 101 ILE A CA 1
ATOM 799 C C . ILE A 1 101 ? -5.548 -8.353 -28.057 1.00 92.12 101 ILE A C 1
ATOM 801 O O . ILE A 1 101 ? -6.272 -9.200 -27.540 1.00 92.12 101 ILE A O 1
ATOM 805 N N . LYS A 1 102 ? -5.739 -7.928 -29.314 1.00 94.56 102 LYS A N 1
ATOM 806 C CA . LYS A 1 102 ? -6.797 -8.472 -30.184 1.00 94.56 102 LYS A CA 1
ATOM 807 C C . LYS A 1 102 ? -6.565 -9.942 -30.535 1.00 94.56 102 LYS A C 1
ATOM 809 O O . LYS A 1 102 ? -7.537 -10.673 -30.694 1.00 94.56 102 LYS A O 1
ATOM 814 N N . ARG A 1 103 ? -5.303 -10.358 -30.670 1.00 92.94 103 ARG A N 1
ATOM 815 C CA . ARG A 1 103 ? -4.906 -11.744 -30.969 1.00 92.94 103 ARG A CA 1
ATOM 816 C C . ARG A 1 103 ? -4.885 -12.642 -29.727 1.00 92.94 103 ARG A C 1
ATOM 818 O O . ARG A 1 103 ? -4.933 -13.856 -29.868 1.00 92.94 103 ARG A O 1
ATOM 825 N N . GLY A 1 104 ? -4.860 -12.057 -28.527 1.00 90.12 104 GLY A N 1
ATOM 826 C CA . GLY A 1 104 ? -4.730 -12.794 -27.268 1.00 90.12 104 GLY A CA 1
ATOM 827 C C . GLY A 1 104 ? -3.312 -13.315 -27.019 1.00 90.12 104 GLY A C 1
ATOM 828 O O . GLY A 1 104 ? -3.148 -14.311 -26.322 1.00 90.12 104 GLY A O 1
ATOM 829 N N . GLU A 1 105 ? -2.306 -12.664 -27.602 1.00 89.69 105 GLU A N 1
ATOM 830 C CA . GLU A 1 105 ? -0.894 -13.035 -27.485 1.00 89.69 105 GLU A CA 1
ATOM 831 C C . GLU A 1 105 ? -0.198 -12.240 -26.372 1.00 89.69 105 GLU A C 1
ATOM 833 O O . GLU A 1 105 ? -0.576 -11.108 -26.058 1.00 89.69 105 GLU A O 1
ATOM 838 N N . ASP A 1 106 ? 0.847 -12.825 -25.787 1.00 85.69 106 ASP A N 1
ATOM 839 C CA . ASP A 1 106 ? 1.670 -12.155 -24.783 1.00 85.69 106 ASP A CA 1
ATOM 840 C C . ASP A 1 106 ? 2.770 -11.286 -25.418 1.00 85.69 106 ASP A C 1
ATOM 842 O O . ASP A 1 106 ? 3.189 -11.499 -26.555 1.00 85.69 106 ASP A O 1
ATOM 846 N N . HIS A 1 107 ? 3.274 -10.304 -24.666 1.00 85.12 107 HIS A N 1
ATOM 847 C CA . HIS A 1 107 ? 4.356 -9.420 -25.097 1.00 85.12 107 HIS A CA 1
ATOM 848 C C . HIS A 1 107 ? 5.653 -9.729 -24.336 1.00 85.12 107 HIS A C 1
ATOM 850 O O . HIS A 1 107 ? 5.662 -9.818 -23.112 1.00 85.12 107 HIS A O 1
ATOM 856 N N . CYS A 1 108 ? 6.778 -9.854 -25.037 1.00 80.81 108 CYS A N 1
ATOM 857 C CA . CYS A 1 108 ? 8.079 -10.066 -24.404 1.00 80.81 108 CYS A CA 1
ATOM 858 C C . CYS A 1 108 ? 8.789 -8.731 -24.162 1.00 80.81 108 CYS A C 1
ATOM 860 O O . CYS A 1 108 ? 9.024 -7.972 -25.099 1.00 80.81 108 CYS A O 1
ATOM 862 N N . ALA A 1 109 ? 9.208 -8.483 -22.923 1.00 76.19 109 ALA A N 1
ATOM 863 C CA . ALA A 1 109 ? 10.043 -7.343 -22.567 1.00 76.19 109 ALA A CA 1
ATOM 864 C C . ALA A 1 109 ? 11.409 -7.805 -22.060 1.00 76.19 109 ALA A C 1
ATOM 866 O O . ALA A 1 109 ? 11.537 -8.836 -21.395 1.00 76.19 109 ALA A O 1
ATOM 867 N N . TYR A 1 110 ? 12.441 -7.024 -22.368 1.00 70.75 110 TYR A N 1
ATOM 868 C CA . TYR A 1 110 ? 13.795 -7.301 -21.912 1.00 70.75 110 TYR A CA 1
ATOM 869 C C . TYR A 1 110 ? 14.049 -6.668 -20.541 1.00 70.75 110 TYR A C 1
ATOM 871 O O . TYR A 1 110 ? 13.973 -5.448 -20.370 1.00 70.75 110 TYR A O 1
ATOM 879 N N . ASP A 1 111 ? 14.385 -7.509 -19.569 1.00 69.62 111 ASP A N 1
ATOM 880 C CA . ASP A 1 111 ? 14.840 -7.114 -18.245 1.00 69.62 111 ASP A CA 1
ATOM 881 C C . ASP A 1 111 ? 16.334 -6.775 -18.319 1.00 69.62 111 ASP A C 1
ATOM 883 O O . ASP A 1 111 ? 17.203 -7.648 -18.280 1.00 69.62 111 ASP A O 1
ATOM 887 N N . TYR A 1 112 ? 16.632 -5.480 -18.429 1.00 65.75 112 TYR A N 1
ATOM 888 C CA . TYR A 1 112 ? 18.002 -4.967 -18.512 1.00 65.75 112 TYR A CA 1
ATOM 889 C C . TYR A 1 112 ? 18.824 -5.206 -17.241 1.00 65.75 112 TYR A C 1
ATOM 891 O O . TYR A 1 112 ? 20.050 -5.177 -17.310 1.00 65.75 112 TYR A O 1
ATOM 899 N N . GLN A 1 113 ? 18.182 -5.433 -16.092 1.00 63.66 113 GLN A N 1
ATOM 900 C CA . GLN A 1 113 ? 18.890 -5.641 -14.829 1.00 63.66 113 GLN A CA 1
ATOM 901 C C . GLN A 1 113 ? 19.393 -7.072 -14.692 1.00 63.66 113 GLN A C 1
ATOM 903 O O . GLN A 1 113 ? 20.490 -7.292 -14.186 1.00 63.66 113 GLN A O 1
ATOM 908 N N . ASN A 1 114 ? 18.586 -8.039 -15.132 1.00 66.19 114 ASN A N 1
ATOM 909 C CA . ASN A 1 114 ? 18.919 -9.460 -15.040 1.00 66.19 114 ASN A CA 1
ATOM 910 C C . ASN A 1 114 ? 19.414 -10.049 -16.371 1.00 66.19 114 ASN A C 1
ATOM 912 O O . ASN A 1 114 ? 19.886 -11.181 -16.388 1.00 66.19 114 ASN A O 1
ATOM 916 N N . GLY A 1 115 ? 19.325 -9.297 -17.473 1.00 71.50 115 GLY A N 1
ATOM 917 C CA . GLY A 1 115 ? 19.758 -9.726 -18.803 1.00 71.50 115 GLY A CA 1
ATOM 918 C C . GLY A 1 115 ? 18.873 -10.814 -19.419 1.00 71.50 115 GLY A C 1
ATOM 919 O O . GLY A 1 115 ? 19.369 -11.662 -20.157 1.00 71.50 115 GLY A O 1
ATOM 920 N N . LEU A 1 116 ? 17.579 -10.836 -19.079 1.00 77.69 116 LEU A N 1
ATOM 921 C CA . LEU A 1 116 ? 16.642 -11.905 -19.444 1.00 77.69 116 LEU A CA 1
ATOM 922 C C . LEU A 1 116 ? 15.410 -11.350 -20.160 1.00 77.69 116 LEU A C 1
ATOM 924 O O . LEU A 1 116 ? 14.936 -10.259 -19.857 1.00 77.69 116 LEU A O 1
ATOM 928 N N . TRP A 1 117 ? 14.839 -12.136 -21.069 1.00 77.06 117 TRP A N 1
ATOM 929 C CA . TRP A 1 117 ? 13.518 -11.851 -21.626 1.00 77.06 117 TRP A CA 1
ATOM 930 C C . TRP A 1 117 ? 12.436 -12.348 -20.675 1.00 77.06 117 TRP A C 1
ATOM 932 O O . TRP A 1 117 ? 12.490 -13.481 -20.194 1.00 77.06 117 TRP A O 1
ATOM 942 N N . ARG A 1 118 ? 11.449 -11.497 -20.402 1.00 79.81 118 ARG A N 1
ATOM 943 C CA . ARG A 1 118 ? 10.307 -11.816 -19.550 1.00 79.81 118 ARG A CA 1
ATOM 944 C C . ARG A 1 118 ? 9.009 -11.577 -20.300 1.00 79.81 118 ARG A C 1
ATOM 946 O O . ARG A 1 118 ? 8.889 -10.638 -21.082 1.00 79.81 118 ARG A O 1
ATOM 953 N N . ILE A 1 119 ? 8.036 -12.435 -20.030 1.00 83.75 119 ILE A N 1
ATOM 954 C CA . ILE A 1 119 ? 6.698 -12.340 -20.603 1.00 83.75 119 ILE A CA 1
ATOM 955 C C . ILE A 1 119 ? 5.889 -11.348 -19.762 1.00 83.75 119 ILE A C 1
ATOM 957 O O . ILE A 1 119 ? 5.802 -11.483 -18.540 1.00 83.75 119 ILE A O 1
ATOM 961 N N . ILE A 1 120 ? 5.323 -10.341 -20.421 1.00 83.88 120 ILE A N 1
ATOM 962 C CA . ILE A 1 120 ? 4.466 -9.302 -19.855 1.00 83.88 120 ILE A CA 1
ATOM 963 C C . ILE A 1 120 ? 3.144 -9.315 -20.621 1.00 83.88 120 ILE A C 1
ATOM 965 O O . ILE A 1 120 ? 3.101 -9.489 -21.838 1.00 83.88 120 ILE A O 1
ATOM 969 N N . ARG A 1 121 ? 2.035 -9.082 -19.919 1.00 86.56 121 ARG A N 1
ATOM 970 C CA . ARG A 1 121 ? 0.748 -8.915 -20.597 1.00 86.56 121 ARG A CA 1
ATOM 971 C C . ARG A 1 121 ? 0.793 -7.638 -21.441 1.00 86.56 121 ARG A C 1
ATOM 973 O O . ARG A 1 121 ? 1.142 -6.582 -20.906 1.00 86.56 121 ARG A O 1
ATOM 980 N N . PRO A 1 122 ? 0.376 -7.669 -22.715 1.00 88.81 122 PRO A N 1
ATOM 981 C CA . PRO A 1 122 ? 0.457 -6.496 -23.588 1.00 88.81 122 PRO A CA 1
ATOM 982 C C . PRO A 1 122 ? -0.350 -5.305 -23.048 1.00 88.81 122 PRO A C 1
ATOM 984 O O . PRO A 1 122 ? 0.022 -4.150 -23.243 1.00 88.81 122 PRO A O 1
ATOM 987 N N . LEU A 1 123 ? -1.421 -5.579 -22.297 1.00 88.69 123 LEU A N 1
ATOM 988 C CA . LEU A 1 123 ? -2.211 -4.561 -21.611 1.00 88.69 123 LEU A CA 1
ATOM 989 C C . LEU A 1 123 ? -1.403 -3.796 -20.546 1.00 88.69 123 LEU A C 1
ATOM 991 O O . LEU A 1 123 ? -1.547 -2.581 -20.424 1.00 88.69 123 LEU A O 1
ATOM 995 N N . ASP A 1 124 ? -0.535 -4.480 -19.803 1.00 85.69 124 ASP A N 1
ATOM 996 C CA . ASP A 1 124 ? 0.279 -3.866 -18.750 1.00 85.69 124 ASP A CA 1
ATOM 997 C C . ASP A 1 124 ? 1.328 -2.932 -19.371 1.00 85.69 124 ASP A C 1
ATOM 999 O O . ASP A 1 124 ? 1.475 -1.784 -18.945 1.00 85.69 124 ASP A O 1
ATOM 1003 N N . ALA A 1 125 ? 1.977 -3.385 -20.450 1.00 87.56 125 ALA A N 1
ATOM 1004 C CA . ALA A 1 125 ? 2.903 -2.573 -21.241 1.00 87.56 125 ALA A CA 1
ATOM 1005 C C . ALA A 1 125 ? 2.205 -1.345 -21.857 1.00 87.56 125 ALA A C 1
ATOM 1007 O O . ALA A 1 125 ? 2.755 -0.242 -21.867 1.00 87.56 125 ALA A O 1
ATOM 1008 N N . LEU A 1 126 ? 0.956 -1.498 -22.312 1.00 89.81 126 LEU A N 1
ATOM 1009 C CA . LEU A 1 126 ? 0.162 -0.387 -22.834 1.00 89.81 126 LEU A CA 1
ATOM 1010 C C . LEU A 1 126 ? -0.117 0.667 -21.750 1.00 89.81 126 LEU A C 1
ATOM 1012 O O . LEU A 1 126 ? 0.048 1.864 -22.000 1.00 89.81 126 LEU A O 1
ATOM 1016 N N . TYR A 1 127 ? -0.503 0.241 -20.542 1.00 89.00 127 TYR A N 1
ATOM 1017 C CA . TYR A 1 127 ? -0.709 1.151 -19.412 1.00 89.00 127 TYR A CA 1
ATOM 1018 C C . TYR A 1 127 ? 0.572 1.869 -18.995 1.00 89.00 127 TYR A C 1
ATOM 1020 O O . TYR A 1 127 ? 0.523 3.066 -18.702 1.00 89.00 127 TYR A O 1
ATOM 1028 N N . GLN A 1 128 ? 1.708 1.173 -19.011 1.00 88.12 128 GLN A N 1
ATOM 1029 C CA . GLN A 1 128 ? 3.009 1.774 -18.747 1.00 88.12 128 GLN A CA 1
ATOM 1030 C C . GLN A 1 128 ? 3.319 2.892 -19.748 1.00 88.12 128 GLN A C 1
ATOM 1032 O O . GLN A 1 128 ? 3.535 4.029 -19.335 1.00 88.12 128 GLN A O 1
ATOM 1037 N N . ILE A 1 129 ? 3.259 2.620 -21.056 1.00 88.44 129 ILE A N 1
ATOM 1038 C CA . ILE A 1 129 ? 3.571 3.623 -22.090 1.00 88.44 129 ILE A CA 1
ATOM 1039 C C . ILE A 1 129 ? 2.609 4.814 -22.008 1.00 88.44 129 ILE A C 1
ATOM 1041 O O . ILE A 1 129 ? 3.016 5.964 -22.175 1.00 88.44 129 ILE A O 1
ATOM 1045 N N . THR A 1 130 ? 1.318 4.569 -21.769 1.00 88.44 130 THR A N 1
ATOM 1046 C CA . THR A 1 130 ? 0.321 5.636 -21.582 1.00 88.44 130 THR A CA 1
ATOM 1047 C C . THR A 1 130 ? 0.618 6.486 -20.361 1.00 88.44 130 THR A C 1
ATOM 1049 O O . THR A 1 130 ? 0.627 7.712 -20.455 1.00 88.44 130 THR A O 1
ATOM 1052 N N . GLY A 1 131 ? 0.909 5.864 -19.224 1.00 87.06 131 GLY A N 1
ATOM 1053 C CA . GLY A 1 131 ? 1.226 6.610 -18.022 1.00 87.06 131 GLY A CA 1
ATOM 1054 C C . GLY A 1 131 ? 2.532 7.389 -18.151 1.00 87.06 131 GLY A C 1
ATOM 1055 O O . GLY A 1 131 ? 2.572 8.555 -17.771 1.00 87.06 131 GLY A O 1
ATOM 1056 N N . GLU A 1 132 ? 3.588 6.781 -18.686 1.00 88.12 132 GLU A N 1
ATOM 1057 C CA . GLU A 1 132 ? 4.862 7.454 -18.940 1.00 88.12 132 GLU A CA 1
ATOM 1058 C C . GLU A 1 132 ? 4.669 8.706 -19.804 1.00 88.12 132 GLU A C 1
ATOM 1060 O O . GLU A 1 132 ? 5.194 9.762 -19.456 1.00 88.12 132 GLU A O 1
ATOM 1065 N N . ASP A 1 133 ? 3.862 8.632 -20.866 1.00 87.44 133 ASP A N 1
ATOM 1066 C CA . ASP A 1 133 ? 3.557 9.792 -21.711 1.00 87.44 133 ASP A CA 1
ATOM 1067 C C . ASP A 1 133 ? 2.869 10.917 -20.935 1.00 87.44 133 ASP A C 1
ATOM 1069 O O . ASP A 1 133 ? 3.187 12.084 -21.159 1.00 87.44 133 ASP A O 1
ATOM 1073 N N . CYS A 1 134 ? 1.985 10.598 -19.984 1.00 86.88 134 CYS A N 1
ATOM 1074 C CA . CYS A 1 134 ? 1.392 11.615 -19.116 1.00 86.88 134 CYS A CA 1
ATOM 1075 C C . CYS A 1 134 ? 2.459 12.339 -18.280 1.00 86.88 134 CYS A C 1
ATOM 1077 O O . CYS A 1 134 ? 2.414 13.561 -18.159 1.00 86.88 134 CYS A O 1
ATOM 1079 N N . TRP A 1 135 ? 3.437 11.618 -17.724 1.00 84.50 135 TRP A N 1
ATOM 1080 C CA . TRP A 1 135 ? 4.531 12.234 -16.956 1.00 84.50 135 TRP A CA 1
ATOM 1081 C C . TRP A 1 135 ? 5.464 13.062 -17.846 1.00 84.50 135 TRP A C 1
ATOM 1083 O O . TRP A 1 135 ? 5.877 14.154 -17.453 1.00 84.50 135 TRP A O 1
ATOM 1093 N N . ILE A 1 136 ? 5.738 12.584 -19.063 1.00 83.19 136 ILE A N 1
ATOM 1094 C CA . ILE A 1 136 ? 6.510 13.313 -20.079 1.00 83.19 136 ILE A CA 1
ATOM 1095 C C . ILE A 1 136 ? 5.803 14.612 -20.462 1.00 83.19 136 ILE A C 1
ATOM 1097 O O . ILE A 1 136 ? 6.440 15.663 -20.503 1.00 83.19 136 ILE A O 1
ATOM 1101 N N . PHE A 1 137 ? 4.492 14.552 -20.695 1.00 82.44 137 PHE A N 1
ATOM 1102 C CA . PHE A 1 137 ? 3.665 15.713 -21.007 1.00 82.44 137 PHE A CA 1
ATOM 1103 C C . PHE A 1 137 ? 3.672 16.740 -19.869 1.00 82.44 137 PHE A C 1
ATOM 1105 O O . PHE A 1 137 ? 3.821 17.935 -20.111 1.00 82.44 137 PHE A O 1
ATOM 1112 N N . LEU A 1 138 ? 3.612 16.273 -18.619 1.00 80.44 138 LEU A N 1
ATOM 1113 C CA . LEU A 1 138 ? 3.743 17.112 -17.423 1.00 80.44 138 LEU A CA 1
ATOM 1114 C C . LEU A 1 138 ? 5.168 17.657 -17.207 1.00 80.44 138 LEU A C 1
ATOM 1116 O O . LEU A 1 138 ? 5.392 18.394 -16.252 1.00 80.44 138 LEU A O 1
ATOM 1120 N N . ARG A 1 139 ? 6.131 17.309 -18.076 1.00 76.38 139 ARG A N 1
ATOM 1121 C CA . ARG A 1 139 ? 7.562 17.653 -17.973 1.00 76.38 139 ARG A CA 1
ATOM 1122 C C . ARG A 1 139 ? 8.183 17.219 -16.642 1.00 76.38 139 ARG A C 1
ATOM 1124 O O . ARG A 1 139 ? 9.175 17.789 -16.200 1.00 76.38 139 ARG A O 1
ATOM 1131 N N . CYS A 1 140 ? 7.624 16.178 -16.030 1.00 75.06 140 CYS A N 1
ATOM 1132 C CA . CYS A 1 140 ? 8.077 15.638 -14.759 1.00 75.06 140 CYS A CA 1
ATOM 1133 C C . CYS A 1 140 ? 8.957 14.396 -14.994 1.00 75.06 140 CYS A C 1
ATOM 1135 O O . CYS A 1 140 ? 8.532 13.466 -15.686 1.00 75.06 140 CYS A O 1
ATOM 1137 N N . PRO A 1 141 ? 10.163 14.324 -14.403 1.00 79.69 141 PRO A N 1
ATOM 1138 C CA . PRO A 1 141 ? 10.982 13.119 -14.422 1.00 79.69 141 PRO A CA 1
ATOM 1139 C C . PRO A 1 141 ? 10.249 11.931 -13.793 1.00 79.69 141 PRO A C 1
ATOM 1141 O O . PRO A 1 141 ? 9.601 12.061 -12.749 1.00 79.69 141 PRO A O 1
ATOM 1144 N N . LEU A 1 142 ? 10.416 10.746 -14.384 1.00 86.25 142 LEU A N 1
ATOM 1145 C CA . LEU A 1 142 ? 9.883 9.497 -13.830 1.00 86.25 142 LEU A CA 1
ATOM 1146 C C . LEU A 1 142 ? 10.518 9.162 -12.466 1.00 86.25 142 LEU A C 1
ATOM 1148 O O . LEU A 1 142 ? 9.873 8.535 -11.627 1.00 86.25 142 LEU A O 1
ATOM 1152 N N . GLY A 1 143 ? 11.719 9.676 -12.184 1.00 84.06 143 GLY A N 1
ATOM 1153 C CA . GLY A 1 143 ? 12.331 9.629 -10.857 1.00 84.06 143 GLY A CA 1
ATOM 1154 C C . GLY A 1 143 ? 11.488 10.297 -9.765 1.00 84.06 143 GLY A C 1
ATOM 1155 O O . GLY A 1 143 ? 11.360 9.741 -8.677 1.00 84.06 143 GLY A O 1
ATOM 1156 N N . ILE A 1 144 ? 10.834 11.432 -10.051 1.00 82.94 144 ILE A N 1
ATOM 1157 C CA . ILE A 1 144 ? 9.963 12.115 -9.073 1.00 82.94 144 ILE A CA 1
ATOM 1158 C C . ILE A 1 144 ? 8.746 11.250 -8.749 1.00 82.94 144 ILE A C 1
ATOM 1160 O O . ILE A 1 144 ? 8.390 11.095 -7.582 1.00 82.94 144 ILE A O 1
ATOM 1164 N N . ARG A 1 145 ? 8.135 10.630 -9.766 1.00 87.00 145 ARG A N 1
ATOM 1165 C CA . ARG A 1 145 ? 7.068 9.640 -9.562 1.00 87.00 145 ARG A CA 1
ATOM 1166 C C . ARG A 1 145 ? 7.544 8.521 -8.630 1.00 87.00 145 ARG A C 1
ATOM 1168 O O . ARG A 1 145 ? 6.837 8.205 -7.676 1.00 87.00 145 ARG A O 1
ATOM 1175 N N . GLY A 1 146 ? 8.732 7.967 -8.871 1.00 86.94 146 GLY A N 1
ATOM 1176 C CA . GLY A 1 146 ? 9.331 6.937 -8.019 1.00 86.94 146 GLY A CA 1
ATOM 1177 C C . GLY A 1 146 ? 9.497 7.389 -6.562 1.00 86.94 146 GLY A C 1
ATOM 1178 O O . GLY A 1 146 ? 9.101 6.678 -5.640 1.00 86.94 146 GLY A O 1
ATOM 1179 N N . LEU A 1 147 ? 9.981 8.615 -6.331 1.00 85.00 147 LEU A N 1
ATOM 1180 C CA . LEU A 1 147 ? 10.090 9.188 -4.981 1.00 85.00 147 LEU A CA 1
ATOM 1181 C C . LEU A 1 147 ? 8.723 9.361 -4.303 1.00 85.00 147 LEU A C 1
ATOM 1183 O O . LEU A 1 147 ? 8.585 9.070 -3.115 1.00 85.00 147 LEU A O 1
ATOM 1187 N N . ILE A 1 148 ? 7.692 9.778 -5.045 1.00 86.69 148 ILE A N 1
ATOM 1188 C CA . ILE A 1 148 ? 6.318 9.861 -4.527 1.00 86.69 148 ILE A CA 1
ATOM 1189 C C . ILE A 1 148 ? 5.812 8.467 -4.131 1.00 86.69 148 ILE A C 1
ATOM 1191 O O . ILE A 1 148 ? 5.229 8.310 -3.059 1.00 86.69 148 ILE A O 1
ATOM 1195 N N . ILE A 1 149 ? 6.044 7.446 -4.959 1.00 90.38 149 ILE A N 1
ATOM 1196 C CA . ILE A 1 149 ? 5.668 6.056 -4.658 1.00 90.38 149 ILE A CA 1
ATOM 1197 C C . ILE A 1 149 ? 6.373 5.581 -3.383 1.00 90.38 149 ILE A C 1
ATOM 1199 O O . ILE A 1 149 ? 5.728 5.036 -2.484 1.00 90.38 149 ILE A O 1
ATOM 1203 N N . LEU A 1 150 ? 7.674 5.843 -3.261 1.00 87.44 150 LEU A N 1
ATOM 1204 C CA . LEU A 1 150 ? 8.460 5.482 -2.087 1.00 87.44 150 LEU A CA 1
ATOM 1205 C C . LEU A 1 150 ? 7.925 6.163 -0.820 1.00 87.44 150 LEU A C 1
ATOM 1207 O O . LEU A 1 150 ? 7.693 5.508 0.197 1.00 87.44 150 LEU A O 1
ATOM 1211 N N . GLN A 1 151 ? 7.635 7.460 -0.900 1.00 84.56 151 GLN A N 1
ATOM 1212 C CA . GLN A 1 151 ? 7.012 8.225 0.178 1.00 84.56 151 GLN A CA 1
ATOM 1213 C C . GLN A 1 151 ? 5.688 7.605 0.636 1.00 84.56 151 GLN A C 1
ATOM 1215 O O . GLN A 1 151 ? 5.421 7.474 1.837 1.00 84.56 151 GLN A O 1
ATOM 1220 N N . LYS A 1 152 ? 4.841 7.214 -0.324 1.00 87.56 152 LYS A N 1
ATOM 1221 C CA . LYS A 1 152 ? 3.561 6.551 -0.059 1.00 87.56 152 LYS A CA 1
ATOM 1222 C C . LYS A 1 152 ? 3.769 5.185 0.591 1.00 87.56 152 LYS A C 1
ATOM 1224 O O . LYS A 1 152 ? 3.021 4.862 1.513 1.00 87.56 152 LYS A O 1
ATOM 1229 N N . ALA A 1 153 ? 4.795 4.435 0.188 1.00 88.62 153 ALA A N 1
ATOM 1230 C CA . ALA A 1 153 ? 5.178 3.167 0.808 1.00 88.62 153 ALA A CA 1
ATOM 1231 C C . ALA A 1 153 ? 5.509 3.330 2.293 1.00 88.62 153 ALA A C 1
ATOM 1233 O O . ALA A 1 153 ? 4.891 2.689 3.148 1.00 88.62 153 ALA A O 1
ATOM 1234 N N . PHE A 1 154 ? 6.418 4.255 2.611 1.00 85.50 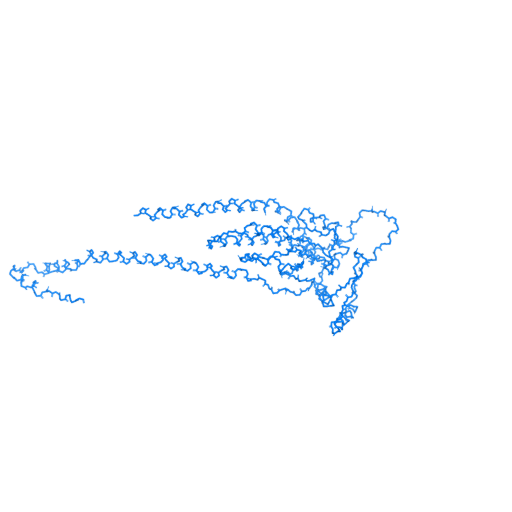154 PHE A N 1
ATOM 1235 C CA . PHE A 1 154 ? 6.802 4.544 3.993 1.00 85.50 154 PHE A CA 1
ATOM 1236 C C . PHE A 1 154 ? 5.617 5.045 4.814 1.00 85.50 154 PHE A C 1
ATOM 1238 O O . PHE A 1 154 ? 5.366 4.551 5.916 1.00 85.50 154 PHE A O 1
ATOM 1245 N N . SER A 1 155 ? 4.842 5.976 4.258 1.00 84.81 155 SER A N 1
ATOM 1246 C CA . SER A 1 155 ? 3.654 6.507 4.924 1.00 84.81 155 SER A CA 1
ATOM 1247 C C . SER A 1 155 ? 2.633 5.406 5.207 1.00 84.81 155 SER A C 1
ATOM 1249 O O . SER A 1 155 ? 2.059 5.367 6.293 1.00 84.81 155 SER A O 1
ATOM 1251 N N . ARG A 1 156 ? 2.400 4.483 4.264 1.00 88.31 156 ARG A N 1
ATOM 1252 C CA . ARG A 1 156 ? 1.484 3.352 4.456 1.00 88.31 156 ARG A CA 1
ATOM 1253 C C . ARG A 1 156 ? 1.957 2.461 5.601 1.00 88.31 156 ARG A C 1
ATOM 1255 O O . ARG A 1 156 ? 1.184 2.214 6.523 1.00 88.31 156 ARG A O 1
ATOM 1262 N N . LYS A 1 157 ? 3.213 2.016 5.557 1.00 86.50 157 LYS A N 1
ATOM 1263 C CA . LYS A 1 157 ? 3.765 1.061 6.521 1.00 86.50 157 LYS A CA 1
ATOM 1264 C C . LYS A 1 157 ? 3.869 1.624 7.933 1.00 86.50 157 LYS A C 1
ATOM 1266 O O . LYS A 1 157 ? 3.556 0.910 8.879 1.00 86.50 157 LYS A O 1
ATOM 1271 N N . TYR A 1 158 ? 4.312 2.868 8.090 1.00 83.31 158 TYR A N 1
ATOM 1272 C CA . TYR A 1 158 ? 4.715 3.394 9.400 1.00 83.31 158 TYR A CA 1
ATOM 1273 C C . TYR A 1 158 ? 3.767 4.432 9.990 1.00 83.31 158 TYR A C 1
ATOM 1275 O O . TYR A 1 158 ? 3.865 4.715 11.179 1.00 83.31 158 TYR A O 1
ATOM 1283 N N . ILE A 1 159 ? 2.848 4.980 9.191 1.00 83.31 159 ILE A N 1
ATOM 1284 C CA . ILE A 1 159 ? 1.904 6.006 9.647 1.00 83.31 159 ILE A CA 1
ATOM 1285 C C . ILE A 1 159 ? 0.473 5.486 9.502 1.00 83.31 159 ILE A C 1
ATOM 1287 O O . ILE A 1 159 ? -0.191 5.219 10.499 1.00 83.31 159 ILE A O 1
ATOM 1291 N N . TRP A 1 160 ? -0.001 5.274 8.272 1.00 85.00 160 TRP A N 1
ATOM 1292 C CA . TRP A 1 160 ? -1.414 4.986 8.013 1.00 85.00 160 TRP A CA 1
ATOM 1293 C C . TRP A 1 160 ? -1.876 3.624 8.538 1.00 85.00 160 TRP A C 1
ATOM 1295 O O . TRP A 1 160 ? -2.922 3.563 9.178 1.00 85.00 160 TRP A O 1
ATOM 1305 N N . LEU A 1 161 ? -1.127 2.539 8.296 1.00 87.00 161 LEU A N 1
ATOM 1306 C CA . LEU A 1 161 ? -1.509 1.210 8.790 1.00 87.00 161 LEU A CA 1
ATOM 1307 C C . LEU A 1 161 ? -1.506 1.139 10.326 1.00 87.00 161 LEU A C 1
ATOM 1309 O O . LEU A 1 161 ? -2.526 0.724 10.873 1.00 87.00 161 LEU A O 1
ATOM 1313 N N . PRO A 1 162 ? -0.455 1.589 11.045 1.00 85.88 162 PRO A N 1
ATOM 1314 C CA . PRO A 1 162 ? -0.482 1.622 12.507 1.00 85.88 162 PRO A CA 1
ATOM 1315 C C . PRO A 1 162 ? -1.646 2.442 13.070 1.00 85.88 162 PRO A C 1
ATOM 1317 O O . PRO A 1 162 ? -2.340 1.974 13.970 1.00 85.88 162 PRO A O 1
ATOM 1320 N N . LEU A 1 163 ? -1.916 3.628 12.510 1.00 85.81 163 LEU A N 1
ATOM 1321 C CA . LEU A 1 163 ? -3.051 4.457 12.931 1.00 85.81 163 LEU A CA 1
ATOM 1322 C C . LEU A 1 163 ? -4.390 3.748 12.714 1.00 85.81 163 LEU A C 1
ATOM 1324 O O . LEU A 1 163 ? -5.256 3.778 13.587 1.00 85.81 163 LEU A O 1
ATOM 1328 N N . ALA A 1 164 ? -4.557 3.080 11.576 1.00 85.81 164 ALA A N 1
ATOM 1329 C CA . ALA A 1 164 ? -5.785 2.369 11.267 1.00 85.81 164 ALA A CA 1
ATOM 1330 C C . ALA A 1 164 ? -5.979 1.111 12.139 1.00 85.81 164 ALA A C 1
ATOM 1332 O O . ALA A 1 164 ? -7.103 0.849 12.561 1.00 85.81 164 ALA A O 1
ATOM 1333 N N . ILE A 1 165 ? -4.906 0.387 12.491 1.00 86.88 165 ILE A N 1
ATOM 1334 C CA . ILE A 1 165 ? -4.943 -0.724 13.463 1.00 86.88 165 ILE A CA 1
ATOM 1335 C C . ILE A 1 165 ? -5.353 -0.214 14.849 1.00 86.88 165 ILE A C 1
ATOM 1337 O O . ILE A 1 165 ? -6.204 -0.816 15.508 1.00 86.88 165 ILE A O 1
ATOM 1341 N N . ILE A 1 166 ? -4.792 0.916 15.292 1.00 84.81 166 ILE A N 1
ATOM 1342 C CA . ILE A 1 166 ? -5.165 1.535 16.571 1.00 84.81 166 ILE A CA 1
ATOM 1343 C C . ILE A 1 166 ? -6.645 1.930 16.554 1.00 84.81 166 ILE A C 1
ATOM 1345 O O . ILE A 1 166 ? -7.387 1.568 17.467 1.00 84.81 166 ILE A O 1
ATOM 1349 N N . GLY A 1 167 ? -7.093 2.609 15.495 1.00 85.50 167 GLY A N 1
ATOM 1350 C CA . GLY A 1 167 ? -8.491 2.999 15.327 1.00 85.50 167 GLY A CA 1
ATOM 1351 C C . GLY A 1 167 ? -9.442 1.800 15.343 1.00 85.50 167 GLY A C 1
ATOM 1352 O O . GLY A 1 167 ? -10.439 1.828 16.064 1.00 85.50 167 GLY A O 1
ATOM 1353 N N . LYS A 1 168 ? -9.118 0.730 14.597 1.00 85.38 168 LYS A N 1
ATOM 1354 C CA . LYS A 1 168 ? -9.881 -0.531 14.575 1.00 85.38 168 LYS A CA 1
ATOM 1355 C C . LYS A 1 168 ? -10.063 -1.079 15.988 1.00 85.38 168 LYS A C 1
ATOM 1357 O O . LYS A 1 168 ? -11.181 -1.378 16.402 1.00 85.38 168 LYS A O 1
ATOM 1362 N N . ASN A 1 169 ? -8.972 -1.202 16.737 1.00 84.88 169 ASN A N 1
ATOM 1363 C CA . ASN A 1 169 ? -9.002 -1.817 18.059 1.00 84.88 169 ASN A CA 1
ATOM 1364 C C . ASN A 1 169 ? -9.726 -0.947 19.098 1.00 84.88 169 ASN A C 1
ATOM 1366 O O . ASN A 1 169 ? -10.461 -1.484 19.924 1.00 84.88 169 ASN A O 1
ATOM 1370 N N . ILE A 1 170 ? -9.619 0.385 19.017 1.00 82.50 170 ILE A N 1
ATOM 1371 C CA . ILE A 1 170 ? -10.432 1.299 19.839 1.00 82.50 170 ILE A CA 1
ATOM 1372 C C . ILE A 1 170 ? -11.920 1.130 19.520 1.00 82.50 170 ILE A C 1
ATOM 1374 O O . ILE A 1 170 ? -12.728 0.997 20.438 1.00 82.50 170 ILE A O 1
ATOM 1378 N N . ALA A 1 171 ? -12.289 1.081 18.236 1.00 81.88 171 ALA A N 1
ATOM 1379 C CA . ALA A 1 171 ? -13.676 0.886 17.824 1.00 81.88 171 ALA A CA 1
ATOM 1380 C C . ALA A 1 171 ? -14.251 -0.441 18.349 1.00 81.88 171 ALA A C 1
ATOM 1382 O O . ALA A 1 171 ? -15.373 -0.465 18.851 1.00 81.88 171 ALA A O 1
ATOM 1383 N N . ARG A 1 172 ? -13.469 -1.528 18.333 1.00 81.81 172 ARG A N 1
ATOM 1384 C CA . ARG A 1 172 ? -13.880 -2.815 18.922 1.00 81.81 172 ARG A CA 1
ATOM 1385 C C . ARG A 1 172 ? -14.121 -2.722 20.425 1.00 81.81 172 ARG A C 1
ATOM 1387 O O . ARG A 1 172 ? -15.124 -3.239 20.907 1.00 81.81 172 ARG A O 1
ATOM 1394 N N . ILE A 1 173 ? -13.272 -2.002 21.153 1.00 80.44 173 ILE A N 1
ATOM 1395 C CA . ILE A 1 173 ? -13.456 -1.786 22.595 1.00 80.44 173 ILE A CA 1
ATOM 1396 C C . ILE A 1 173 ? -14.725 -0.966 22.869 1.00 80.44 173 ILE A C 1
ATOM 1398 O O . ILE A 1 173 ? -15.488 -1.318 23.768 1.00 80.44 173 ILE A O 1
ATOM 1402 N N . LEU A 1 174 ? -15.008 0.064 22.061 1.00 77.12 174 LEU A N 1
ATOM 1403 C CA . LEU A 1 174 ? -16.267 0.824 22.133 1.00 77.12 174 LEU A CA 1
ATOM 1404 C C . LEU A 1 174 ? -17.493 -0.053 21.839 1.00 77.12 174 LEU A C 1
ATOM 1406 O O . LEU A 1 174 ? -18.557 0.140 22.422 1.00 77.12 174 LEU A O 1
ATOM 1410 N N . LEU A 1 175 ? -17.333 -1.054 20.974 1.00 75.56 175 LEU A N 1
ATOM 1411 C CA . LEU A 1 175 ? -18.343 -2.066 20.684 1.00 75.56 175 LEU A CA 1
ATOM 1412 C C . LEU A 1 175 ? -18.416 -3.188 21.733 1.00 75.56 175 LEU A C 1
ATOM 1414 O O . LEU A 1 175 ? -19.194 -4.121 21.534 1.00 75.56 175 LEU A O 1
ATOM 1418 N N . PHE A 1 176 ? -17.676 -3.111 22.845 1.00 78.44 176 PHE A N 1
ATOM 1419 C CA . PHE A 1 176 ? -17.558 -4.174 23.856 1.00 78.44 176 PHE A CA 1
ATOM 1420 C C . PHE A 1 176 ? -17.050 -5.514 23.294 1.00 78.44 176 PHE A C 1
ATOM 1422 O O . PHE A 1 176 ? -17.362 -6.580 23.820 1.00 78.44 176 PHE A O 1
ATOM 1429 N N . GLN A 1 177 ? -16.277 -5.470 22.211 1.00 78.81 177 GLN A N 1
ATOM 1430 C CA . GLN A 1 177 ? -15.619 -6.625 21.610 1.00 78.81 177 GLN A CA 1
ATOM 1431 C C . GLN A 1 177 ? -14.155 -6.691 22.054 1.00 78.81 177 GLN A C 1
ATOM 1433 O O . GLN A 1 177 ? -13.527 -5.669 22.342 1.00 78.81 177 GLN A O 1
ATOM 1438 N N . GLN A 1 178 ? -13.588 -7.900 22.084 1.00 79.25 178 GLN A N 1
ATOM 1439 C CA . GLN A 1 178 ? -12.162 -8.068 22.355 1.00 79.25 178 GLN A CA 1
ATOM 1440 C C . GLN A 1 178 ? -11.324 -7.498 21.193 1.00 79.25 178 GLN A C 1
ATOM 1442 O O . GLN A 1 178 ? -11.672 -7.724 20.024 1.00 79.25 178 GLN A O 1
ATOM 1447 N N . PRO A 1 179 ? -10.249 -6.741 21.483 1.00 83.50 179 PRO A N 1
ATOM 1448 C CA . PRO A 1 179 ? -9.339 -6.236 20.460 1.00 83.50 179 PRO A CA 1
ATOM 1449 C C . PRO A 1 179 ? -8.474 -7.366 19.875 1.00 83.50 179 PRO A C 1
ATOM 1451 O O . PRO A 1 179 ? -8.129 -8.316 20.571 1.00 83.50 179 PRO A O 1
ATOM 1454 N N . GLU A 1 180 ? -8.080 -7.232 18.612 1.00 86.44 180 GLU A N 1
ATOM 1455 C CA . GLU A 1 180 ? -7.338 -8.226 17.814 1.00 86.44 180 GLU A CA 1
ATOM 1456 C C . GLU A 1 180 ? -5.874 -7.793 17.589 1.00 86.44 180 GLU A C 1
ATOM 1458 O O . GLU A 1 180 ? -5.304 -7.960 16.512 1.00 86.44 180 GLU A O 1
ATOM 1463 N N . TRP A 1 181 ? -5.234 -7.213 18.612 1.00 83.38 181 TRP A N 1
ATOM 1464 C CA . TRP A 1 181 ? -3.885 -6.641 18.484 1.00 83.38 181 TRP A CA 1
ATOM 1465 C C . TRP A 1 181 ? -2.844 -7.628 17.940 1.00 83.38 181 TRP A C 1
ATOM 1467 O O . TRP A 1 181 ? -2.012 -7.246 17.121 1.00 83.38 181 TRP A O 1
ATOM 1477 N N . ALA A 1 182 ? -2.859 -8.881 18.403 1.00 84.44 182 ALA A N 1
ATOM 1478 C CA . ALA A 1 182 ? -1.841 -9.868 18.041 1.00 84.44 182 ALA A CA 1
ATOM 1479 C C . ALA A 1 182 ? -1.885 -10.232 16.548 1.00 84.44 182 ALA A C 1
ATOM 1481 O O . ALA A 1 182 ? -0.841 -10.303 15.895 1.00 84.44 182 ALA A O 1
ATOM 1482 N N . GLU A 1 183 ? -3.087 -10.414 16.006 1.00 84.75 183 GLU A N 1
ATOM 1483 C CA . GLU A 1 183 ? -3.321 -10.752 14.600 1.00 84.75 183 GLU A CA 1
ATOM 1484 C C . GLU A 1 183 ? -2.945 -9.573 13.698 1.00 84.75 183 GLU A C 1
ATOM 1486 O O . GLU A 1 183 ? -2.110 -9.718 12.805 1.00 84.75 183 GLU A O 1
ATOM 1491 N N . ASP A 1 184 ? -3.447 -8.374 14.016 1.00 86.50 184 ASP A N 1
ATOM 1492 C CA . ASP A 1 184 ? -3.178 -7.160 13.240 1.00 86.50 184 ASP A CA 1
ATOM 1493 C C . ASP A 1 184 ? -1.676 -6.795 13.230 1.00 86.50 184 ASP A C 1
ATOM 1495 O O . ASP A 1 184 ? -1.139 -6.371 12.203 1.00 86.50 184 ASP A O 1
ATOM 1499 N N . ILE A 1 185 ? -0.959 -6.980 14.350 1.00 85.56 185 ILE A N 1
ATOM 1500 C CA . ILE A 1 185 ? 0.497 -6.754 14.423 1.00 85.56 185 ILE A CA 1
ATOM 1501 C C . ILE A 1 185 ? 1.258 -7.793 13.595 1.00 85.56 185 ILE A C 1
ATOM 1503 O O . ILE A 1 185 ? 2.278 -7.463 12.985 1.00 85.56 185 ILE A O 1
ATOM 1507 N N . THR A 1 186 ? 0.797 -9.042 13.581 1.00 85.88 186 THR A N 1
ATOM 1508 C CA . THR A 1 186 ? 1.429 -10.115 12.805 1.00 85.88 186 THR A CA 1
ATOM 1509 C C . THR A 1 186 ? 1.290 -9.842 11.311 1.00 85.88 186 THR A C 1
ATOM 1511 O O . THR A 1 186 ? 2.286 -9.868 10.588 1.00 85.88 186 THR A O 1
ATOM 1514 N N . ASP A 1 187 ? 0.094 -9.471 10.860 1.00 85.50 187 ASP A N 1
ATOM 1515 C CA . ASP A 1 187 ? -0.153 -9.070 9.474 1.00 85.50 187 ASP A CA 1
ATOM 1516 C C . ASP A 1 187 ? 0.648 -7.822 9.100 1.00 85.50 187 ASP A C 1
ATOM 1518 O O . ASP A 1 187 ? 1.311 -7.791 8.058 1.00 85.50 187 ASP A O 1
ATOM 1522 N N . TRP A 1 188 ? 0.690 -6.827 9.991 1.00 87.38 188 TRP A N 1
ATOM 1523 C CA . TRP A 1 188 ? 1.531 -5.653 9.804 1.00 87.38 188 TRP A CA 1
ATOM 1524 C C . TRP A 1 188 ? 3.002 -6.026 9.655 1.00 87.38 188 TRP A C 1
ATOM 1526 O O . TRP A 1 188 ? 3.644 -5.489 8.763 1.00 87.38 188 TRP A O 1
ATOM 1536 N N . LYS A 1 189 ? 3.561 -6.945 10.450 1.00 86.50 189 LYS A N 1
ATOM 1537 C CA . LYS A 1 189 ? 4.963 -7.385 10.313 1.00 86.50 189 LYS A CA 1
ATOM 1538 C C . LYS A 1 189 ? 5.223 -8.160 9.018 1.00 86.50 189 LYS A C 1
ATOM 1540 O O . LYS A 1 189 ? 6.300 -8.005 8.445 1.00 86.50 189 LYS A O 1
ATOM 1545 N N . ASN A 1 190 ? 4.246 -8.936 8.553 1.00 87.00 190 ASN A N 1
ATOM 1546 C CA . ASN A 1 190 ? 4.350 -9.752 7.344 1.00 87.00 190 ASN A CA 1
ATOM 1547 C C . ASN A 1 190 ? 4.341 -8.927 6.044 1.00 87.00 190 ASN A C 1
ATOM 1549 O O . ASN A 1 190 ? 4.937 -9.360 5.055 1.00 87.00 190 ASN A O 1
ATOM 1553 N N . GLU A 1 191 ? 3.710 -7.746 6.030 1.00 89.19 191 GLU A N 1
ATOM 1554 C CA . GLU A 1 191 ? 3.733 -6.851 4.862 1.00 89.19 191 GLU A CA 1
ATOM 1555 C C . GLU A 1 191 ? 5.165 -6.360 4.594 1.00 89.19 191 GLU A C 1
ATOM 1557 O O . GLU A 1 191 ? 5.757 -5.647 5.407 1.00 89.19 191 GLU A O 1
ATOM 1562 N N . THR A 1 192 ? 5.740 -6.714 3.449 1.00 88.38 192 THR A N 1
ATOM 1563 C CA . THR A 1 192 ? 7.106 -6.311 3.071 1.00 88.38 192 THR A CA 1
ATOM 1564 C C . THR A 1 192 ? 7.100 -5.564 1.751 1.00 88.38 192 THR A C 1
ATOM 1566 O O . THR A 1 192 ? 6.222 -5.769 0.919 1.00 88.38 192 THR A O 1
ATOM 1569 N N . TYR A 1 193 ? 8.081 -4.686 1.565 1.00 90.44 193 TYR A N 1
ATOM 1570 C CA . TYR A 1 193 ? 8.159 -3.809 0.404 1.00 90.44 193 TYR A CA 1
ATOM 1571 C C . TYR A 1 193 ? 9.425 -4.105 -0.388 1.00 90.44 193 TYR A C 1
ATOM 1573 O O . TYR A 1 193 ? 10.489 -4.312 0.199 1.00 90.44 193 TYR A O 1
ATOM 1581 N N . TRP A 1 194 ? 9.306 -4.100 -1.707 1.00 89.50 194 TRP A N 1
ATOM 1582 C CA . TRP A 1 194 ? 10.390 -4.361 -2.643 1.00 89.50 194 TRP A CA 1
ATOM 1583 C C . TRP A 1 194 ? 10.419 -3.269 -3.700 1.00 89.50 194 TRP A C 1
ATOM 1585 O O . TRP A 1 194 ? 9.380 -2.920 -4.253 1.00 89.50 194 TRP A O 1
ATOM 1595 N N . ILE A 1 195 ? 11.604 -2.735 -3.981 1.00 89.56 195 ILE A N 1
ATOM 1596 C CA . ILE A 1 195 ? 11.819 -1.929 -5.177 1.00 89.56 195 ILE A CA 1
ATOM 1597 C C . ILE A 1 195 ? 11.816 -2.866 -6.373 1.00 89.56 195 ILE A C 1
ATOM 1599 O O . ILE A 1 195 ? 12.448 -3.931 -6.368 1.00 89.56 195 ILE A O 1
ATOM 1603 N N . CYS A 1 196 ? 11.104 -2.430 -7.393 1.00 86.69 196 CYS A N 1
ATOM 1604 C CA . CYS A 1 196 ? 11.008 -3.077 -8.674 1.00 86.69 196 CYS A CA 1
ATOM 1605 C C . CYS A 1 196 ? 11.511 -2.146 -9.771 1.00 86.69 196 CYS A C 1
ATOM 1607 O O . CYS A 1 196 ? 11.552 -0.926 -9.608 1.00 86.69 196 CYS A O 1
ATOM 1609 N N . ASP A 1 197 ? 11.881 -2.730 -10.900 1.00 84.31 197 ASP A N 1
ATOM 1610 C CA . ASP A 1 197 ? 12.125 -1.974 -12.119 1.00 84.31 197 ASP A CA 1
ATOM 1611 C C . ASP A 1 197 ? 10.833 -1.345 -12.683 1.00 84.31 197 ASP A C 1
ATOM 1613 O O . ASP A 1 197 ? 9.749 -1.443 -12.101 1.00 84.31 197 ASP A O 1
ATOM 1617 N N . GLU A 1 198 ? 10.955 -0.673 -13.826 1.00 79.06 198 GLU A N 1
ATOM 1618 C CA . GLU A 1 198 ? 9.834 -0.032 -14.529 1.00 79.06 198 GLU A CA 1
ATOM 1619 C C . GLU A 1 198 ? 8.703 -1.006 -14.915 1.00 79.06 198 GLU A C 1
ATOM 1621 O O . GLU A 1 198 ? 7.544 -0.596 -15.004 1.00 79.06 198 GLU A O 1
ATOM 1626 N N . TYR A 1 199 ? 9.034 -2.290 -15.092 1.00 78.06 199 TYR A N 1
ATOM 1627 C CA . TYR A 1 199 ? 8.117 -3.360 -15.480 1.00 78.06 199 TYR A CA 1
ATOM 1628 C C . TYR A 1 199 ? 7.519 -4.101 -14.275 1.00 78.06 199 TYR A C 1
ATOM 1630 O O . TYR A 1 199 ? 6.631 -4.939 -14.439 1.00 78.06 199 TYR A O 1
ATOM 1638 N N . GLY A 1 200 ? 7.963 -3.789 -13.054 1.00 80.56 200 GLY A N 1
ATOM 1639 C CA . GLY A 1 200 ? 7.478 -4.411 -11.824 1.00 80.56 200 GLY A CA 1
ATOM 1640 C C . GLY A 1 200 ? 8.246 -5.658 -11.390 1.00 80.56 200 GLY A C 1
ATOM 1641 O O . GLY A 1 200 ? 7.784 -6.360 -10.489 1.00 80.56 200 GLY A O 1
ATOM 1642 N N . PHE A 1 201 ? 9.415 -5.938 -11.965 1.00 82.44 201 PHE A N 1
ATOM 1643 C CA . PHE A 1 201 ? 10.287 -7.029 -11.539 1.00 82.44 201 PHE A CA 1
ATOM 1644 C C . PHE A 1 201 ? 11.126 -6.623 -10.328 1.00 82.44 201 PHE A C 1
ATOM 1646 O O . PHE A 1 201 ? 11.763 -5.572 -10.317 1.00 82.44 201 PHE A O 1
ATOM 1653 N N . ARG A 1 202 ? 11.137 -7.463 -9.285 1.00 85.25 202 ARG A N 1
ATOM 1654 C CA . ARG A 1 202 ? 11.875 -7.195 -8.041 1.00 85.25 202 ARG A CA 1
ATOM 1655 C C . ARG A 1 202 ? 13.382 -7.126 -8.277 1.00 85.25 202 ARG A C 1
ATOM 1657 O O . ARG A 1 202 ? 13.971 -8.044 -8.848 1.00 85.25 202 ARG A O 1
ATOM 1664 N N . LEU A 1 203 ? 14.013 -6.106 -7.704 1.00 81.19 203 LEU A N 1
ATOM 1665 C CA . LEU A 1 203 ? 15.466 -6.037 -7.578 1.00 81.19 203 LEU A CA 1
ATOM 1666 C C . LEU A 1 203 ? 15.964 -7.025 -6.519 1.00 81.19 203 LEU A C 1
ATOM 1668 O O . LEU A 1 203 ? 15.406 -7.117 -5.421 1.00 81.19 203 LEU A O 1
ATOM 1672 N N . ARG A 1 204 ? 17.080 -7.706 -6.810 1.00 72.62 204 ARG A N 1
ATOM 1673 C CA . ARG A 1 204 ? 17.704 -8.700 -5.915 1.00 72.62 204 ARG A CA 1
ATOM 1674 C C . ARG A 1 204 ? 18.006 -8.146 -4.516 1.00 72.62 204 ARG A C 1
ATOM 1676 O O . ARG A 1 204 ? 17.773 -8.831 -3.525 1.00 72.62 204 ARG A O 1
ATOM 1683 N N . TYR A 1 205 ? 18.468 -6.899 -4.441 1.00 72.19 205 TYR A N 1
ATOM 1684 C CA . TYR A 1 205 ? 18.771 -6.187 -3.191 1.00 72.19 205 TYR A CA 1
ATOM 1685 C C . TYR A 1 205 ? 17.769 -5.056 -2.899 1.00 72.19 205 TYR A C 1
ATOM 1687 O O . TYR A 1 205 ? 18.068 -4.114 -2.171 1.00 72.19 205 TYR A O 1
ATOM 1695 N N . GLY A 1 206 ? 16.560 -5.146 -3.463 1.00 79.00 206 GLY A N 1
ATOM 1696 C CA . GLY A 1 206 ? 15.547 -4.091 -3.404 1.00 79.00 206 GLY A CA 1
ATOM 1697 C C . GLY A 1 206 ? 14.629 -4.120 -2.182 1.00 79.00 206 GLY A C 1
ATOM 1698 O O . GLY A 1 206 ? 13.645 -3.386 -2.164 1.00 79.00 206 GLY A O 1
ATOM 1699 N N . LYS A 1 207 ? 14.865 -4.974 -1.178 1.00 85.56 207 LYS A N 1
ATOM 1700 C CA . LYS A 1 207 ? 13.962 -5.085 -0.019 1.00 85.56 207 LYS A CA 1
ATOM 1701 C C . LYS A 1 207 ? 14.033 -3.834 0.853 1.00 85.56 207 LYS A C 1
ATOM 1703 O O . LYS A 1 207 ? 15.048 -3.578 1.490 1.00 85.56 207 LYS A O 1
ATOM 1708 N N . ILE A 1 208 ? 12.923 -3.116 0.970 1.00 82.81 208 ILE A N 1
ATOM 1709 C CA . ILE A 1 208 ? 12.849 -1.853 1.702 1.00 82.81 208 ILE A CA 1
ATOM 1710 C C . ILE A 1 208 ? 12.587 -2.117 3.189 1.00 82.81 208 ILE A C 1
ATOM 1712 O O . ILE A 1 208 ? 11.642 -2.809 3.574 1.00 82.81 208 ILE A O 1
ATOM 1716 N N . SER A 1 209 ? 13.415 -1.507 4.032 1.00 76.38 209 SER A N 1
ATOM 1717 C CA . SER A 1 209 ? 13.255 -1.410 5.487 1.00 76.38 209 SER A CA 1
ATOM 1718 C C . SER A 1 209 ? 13.636 0.005 5.923 1.00 76.38 209 SER A C 1
ATOM 1720 O O . SER A 1 209 ? 14.468 0.625 5.264 1.00 76.38 209 SER A O 1
ATOM 1722 N N . ILE A 1 210 ? 13.097 0.511 7.042 1.00 68.44 210 ILE A N 1
ATOM 1723 C CA . ILE A 1 210 ? 13.519 1.804 7.628 1.00 68.44 210 ILE A CA 1
ATOM 1724 C C . ILE A 1 210 ? 15.038 1.894 7.772 1.00 68.44 210 ILE A C 1
ATOM 1726 O O . ILE A 1 210 ? 15.613 2.941 7.496 1.00 68.44 210 ILE A O 1
ATOM 1730 N N . THR A 1 211 ? 15.680 0.807 8.198 1.00 69.44 211 THR A N 1
ATOM 1731 C CA . THR A 1 211 ? 17.124 0.775 8.464 1.00 69.44 211 THR A CA 1
ATOM 1732 C C . THR A 1 211 ? 17.956 0.892 7.193 1.00 69.44 211 THR A C 1
ATOM 1734 O O . THR A 1 211 ? 19.025 1.486 7.222 1.00 69.44 211 THR A O 1
ATOM 1737 N N . ASN A 1 212 ? 17.443 0.379 6.073 1.00 76.94 212 ASN A N 1
ATOM 1738 C CA . ASN A 1 212 ? 18.200 0.242 4.829 1.00 76.94 212 ASN A CA 1
ATOM 1739 C C . ASN A 1 212 ? 17.695 1.213 3.751 1.00 76.94 212 ASN A C 1
ATOM 1741 O O . ASN A 1 212 ? 18.203 1.219 2.639 1.00 76.94 212 ASN A O 1
ATOM 1745 N N . ALA A 1 213 ? 16.693 2.044 4.055 1.00 72.12 213 ALA A N 1
ATOM 1746 C CA . ALA A 1 213 ? 16.057 2.948 3.100 1.00 72.12 213 ALA A CA 1
ATOM 1747 C C . ALA A 1 213 ? 17.054 3.906 2.435 1.00 72.12 213 ALA A C 1
ATOM 1749 O O . ALA A 1 213 ? 17.011 4.105 1.223 1.00 72.12 213 ALA A O 1
ATOM 1750 N N . LEU A 1 214 ? 17.955 4.480 3.236 1.00 70.50 214 LEU A N 1
ATOM 1751 C CA . LEU A 1 214 ? 18.958 5.433 2.765 1.00 70.50 214 LEU A CA 1
ATOM 1752 C C . LEU A 1 214 ? 20.035 4.743 1.915 1.00 70.50 214 LEU A C 1
ATOM 1754 O O . LEU A 1 214 ? 20.421 5.255 0.868 1.00 70.50 214 LEU A O 1
ATOM 1758 N N . GLU A 1 215 ? 20.475 3.558 2.340 1.00 73.19 215 GLU A N 1
ATOM 1759 C CA . GLU A 1 215 ? 21.444 2.743 1.603 1.00 73.19 215 GLU A CA 1
ATOM 1760 C C . GLU A 1 215 ? 20.868 2.289 0.262 1.00 73.19 215 GLU A C 1
ATOM 1762 O O . GLU A 1 215 ? 21.532 2.381 -0.762 1.00 73.19 215 GLU A O 1
ATOM 1767 N N . ILE A 1 216 ? 19.604 1.868 0.235 1.00 73.81 216 ILE A N 1
ATOM 1768 C CA . ILE A 1 216 ? 18.948 1.426 -0.991 1.00 73.81 216 ILE A CA 1
ATOM 1769 C C . ILE A 1 216 ? 18.834 2.569 -1.993 1.00 73.81 216 ILE A C 1
ATOM 1771 O O . ILE A 1 216 ? 19.197 2.370 -3.147 1.00 73.81 216 ILE A O 1
ATOM 1775 N N . LEU A 1 217 ? 18.405 3.755 -1.546 1.00 70.75 217 LEU A N 1
ATOM 1776 C CA . LEU A 1 217 ? 18.321 4.960 -2.378 1.00 70.75 217 LEU A CA 1
ATOM 1777 C C . LEU A 1 217 ? 19.667 5.368 -2.990 1.00 70.75 217 LEU A C 1
ATOM 1779 O O . LEU A 1 217 ? 19.687 5.999 -4.044 1.00 70.75 217 LEU A O 1
ATOM 1783 N N . THR A 1 218 ? 20.772 5.009 -2.337 1.00 68.81 218 THR A N 1
ATOM 1784 C CA . THR A 1 218 ? 22.124 5.392 -2.760 1.00 68.81 218 THR A CA 1
ATOM 1785 C C . THR A 1 218 ? 22.792 4.300 -3.600 1.00 68.81 218 THR A C 1
ATOM 1787 O O . THR A 1 218 ? 23.430 4.603 -4.603 1.00 68.81 218 THR A O 1
ATOM 1790 N N . THR A 1 219 ? 22.619 3.031 -3.225 1.00 69.38 219 THR A N 1
ATOM 1791 C CA . THR A 1 219 ? 23.444 1.913 -3.715 1.00 69.38 219 THR A CA 1
ATOM 1792 C C . THR A 1 219 ? 22.655 0.875 -4.512 1.00 69.38 219 THR A C 1
ATOM 1794 O O . THR A 1 219 ? 23.181 0.314 -5.470 1.00 69.38 219 THR A O 1
ATOM 1797 N N . ASN A 1 220 ? 21.392 0.618 -4.151 1.00 77.06 220 ASN A N 1
ATOM 1798 C CA . ASN A 1 220 ? 20.609 -0.518 -4.667 1.00 77.06 220 ASN A CA 1
ATOM 1799 C C . ASN A 1 220 ? 19.443 -0.095 -5.577 1.00 77.06 220 ASN A C 1
ATOM 1801 O O . ASN A 1 220 ? 18.510 -0.873 -5.793 1.00 77.06 220 ASN A O 1
ATOM 1805 N N . MET A 1 221 ? 19.476 1.134 -6.098 1.00 79.19 221 MET A N 1
ATOM 1806 C CA . MET A 1 221 ? 18.477 1.622 -7.048 1.00 79.19 221 MET A CA 1
ATOM 1807 C C . MET A 1 221 ? 18.678 1.023 -8.452 1.00 79.19 221 MET A C 1
ATOM 1809 O O . MET A 1 221 ? 19.814 0.740 -8.842 1.00 79.19 221 MET A O 1
ATOM 1813 N N . PRO A 1 222 ? 17.598 0.881 -9.248 1.00 78.62 222 PRO A N 1
ATOM 1814 C CA . PRO A 1 222 ? 17.689 0.544 -10.666 1.00 78.62 222 PRO A CA 1
ATOM 1815 C C . PRO A 1 222 ? 18.678 1.441 -11.412 1.00 78.62 222 PRO A C 1
ATOM 1817 O O . PRO A 1 222 ? 18.761 2.646 -11.159 1.00 78.62 222 PRO A O 1
ATOM 1820 N N . GLN A 1 223 ? 19.354 0.896 -12.419 1.00 76.56 223 GLN A N 1
ATOM 1821 C CA . GLN A 1 223 ? 20.125 1.722 -13.343 1.00 76.56 223 GLN A CA 1
ATOM 1822 C C . GLN A 1 223 ? 19.196 2.722 -14.062 1.00 76.56 223 GLN A C 1
ATOM 1824 O O . GLN A 1 223 ? 18.123 2.348 -14.526 1.00 76.56 223 GLN A O 1
ATOM 1829 N N . GLN A 1 224 ? 19.599 3.997 -14.134 1.00 78.56 224 GLN A N 1
ATOM 1830 C CA . GLN A 1 224 ? 18.819 5.089 -14.749 1.00 78.56 224 GLN A CA 1
ATOM 1831 C C . GLN A 1 224 ? 17.396 5.273 -14.173 1.00 78.56 224 GLN A C 1
ATOM 1833 O O . GLN A 1 224 ? 16.505 5.787 -14.853 1.00 78.56 224 GLN A O 1
ATOM 1838 N N . TRP A 1 225 ? 17.177 4.929 -12.897 1.00 82.31 225 TRP A N 1
ATOM 1839 C CA . TRP A 1 225 ? 15.879 5.087 -12.222 1.00 82.31 225 TRP A CA 1
ATOM 1840 C C . TRP A 1 225 ? 15.326 6.524 -12.261 1.00 82.31 225 TRP A C 1
ATOM 1842 O O . TRP A 1 225 ? 14.116 6.720 -12.189 1.00 82.31 225 TRP A O 1
ATOM 1852 N N . TRP A 1 226 ? 16.182 7.542 -12.394 1.00 83.06 226 TRP A N 1
ATOM 1853 C CA . TRP A 1 226 ? 15.741 8.932 -12.546 1.00 83.06 226 TRP A CA 1
ATOM 1854 C C . TRP A 1 226 ? 14.995 9.175 -13.870 1.00 83.06 226 TRP A C 1
ATOM 1856 O O . TRP A 1 226 ? 14.013 9.920 -13.922 1.00 83.06 226 TRP A O 1
ATOM 1866 N N . GLU A 1 227 ? 15.442 8.521 -14.943 1.00 80.94 227 GLU A N 1
ATOM 1867 C CA . GLU A 1 227 ? 14.919 8.698 -16.300 1.00 80.94 227 GLU A CA 1
ATOM 1868 C C . GLU A 1 227 ? 13.766 7.749 -16.612 1.00 80.94 227 GLU A C 1
ATOM 1870 O O . GLU A 1 227 ? 12.828 8.153 -17.300 1.00 80.94 227 GLU A O 1
ATOM 1875 N N . PHE A 1 228 ? 13.830 6.515 -16.109 1.00 81.44 228 PHE A N 1
ATOM 1876 C CA . PHE A 1 228 ? 12.852 5.455 -16.381 1.00 81.44 228 PHE A CA 1
ATOM 1877 C C . PHE A 1 228 ? 11.879 5.206 -15.225 1.00 81.44 228 PHE A C 1
ATOM 1879 O O . PHE A 1 228 ? 10.821 4.615 -15.414 1.00 81.44 228 PHE A O 1
ATOM 1886 N N . GLY A 1 229 ? 12.179 5.735 -14.039 1.00 86.25 229 GLY A N 1
ATOM 1887 C CA . GLY A 1 229 ? 11.392 5.482 -12.843 1.00 86.25 229 GLY A CA 1
ATOM 1888 C C . GLY A 1 229 ? 11.656 4.101 -12.257 1.00 86.25 229 GLY A C 1
ATOM 1889 O O . GLY A 1 229 ? 12.548 3.361 -12.672 1.00 86.25 229 GLY A O 1
ATOM 1890 N N . PHE A 1 230 ? 10.877 3.790 -11.233 1.00 88.50 230 PHE A N 1
ATOM 1891 C CA . PHE A 1 230 ? 10.856 2.502 -10.560 1.00 88.50 230 PHE A CA 1
ATOM 1892 C C . PHE A 1 230 ? 9.500 2.334 -9.889 1.00 88.50 230 PHE A C 1
ATOM 1894 O O . PHE A 1 230 ? 8.771 3.310 -9.680 1.00 88.50 230 PHE A O 1
ATOM 1901 N N . GLU A 1 231 ? 9.185 1.103 -9.521 1.00 90.38 231 GLU A N 1
ATOM 1902 C CA . GLU A 1 231 ? 7.936 0.767 -8.850 1.00 90.38 231 GLU A CA 1
ATOM 1903 C C . GLU A 1 231 ? 8.218 0.166 -7.474 1.00 90.38 231 GLU A C 1
ATOM 1905 O O . GLU A 1 231 ? 9.331 -0.269 -7.174 1.00 90.38 231 GLU A O 1
ATOM 1910 N N . VAL A 1 232 ? 7.211 0.168 -6.601 1.00 91.31 232 VAL A N 1
ATOM 1911 C CA . VAL A 1 232 ? 7.316 -0.463 -5.281 1.00 91.31 232 VAL A CA 1
ATOM 1912 C C . VAL A 1 232 ? 6.223 -1.505 -5.139 1.00 91.31 232 VAL A C 1
ATOM 1914 O O . VAL A 1 232 ? 5.032 -1.181 -5.111 1.00 91.31 232 VAL A O 1
ATOM 1917 N N . GLU A 1 233 ? 6.646 -2.757 -5.010 1.00 90.81 233 GLU A N 1
ATOM 1918 C CA . GLU A 1 233 ? 5.776 -3.887 -4.736 1.00 90.81 233 GLU A CA 1
ATOM 1919 C C . GLU A 1 233 ? 5.625 -4.095 -3.226 1.00 90.81 233 GLU A C 1
ATOM 1921 O O . GLU A 1 233 ? 6.590 -4.185 -2.468 1.00 90.81 233 GLU A O 1
ATOM 1926 N N . VAL A 1 234 ? 4.380 -4.211 -2.794 1.00 90.44 234 VAL A N 1
ATOM 1927 C CA . VAL A 1 234 ? 3.932 -4.647 -1.480 1.00 90.44 234 VAL A CA 1
ATOM 1928 C C . VAL A 1 234 ? 3.642 -6.138 -1.551 1.00 90.44 234 VAL A C 1
ATOM 1930 O O . VAL A 1 234 ? 2.610 -6.576 -2.060 1.00 90.44 234 VAL A O 1
ATOM 1933 N N . SER A 1 235 ? 4.551 -6.929 -1.004 1.00 87.88 235 SER A N 1
ATOM 1934 C CA . SER A 1 235 ? 4.324 -8.345 -0.765 1.00 87.88 235 SER A CA 1
ATOM 1935 C C . SER A 1 235 ? 3.451 -8.488 0.478 1.00 87.88 235 SER A C 1
ATOM 1937 O O . SER A 1 235 ? 3.761 -7.902 1.517 1.00 87.88 235 SER A O 1
ATOM 1939 N N . MET A 1 236 ? 2.395 -9.299 0.392 1.00 83.56 236 MET A N 1
ATOM 1940 C CA . MET A 1 236 ? 1.448 -9.520 1.496 1.00 83.56 236 MET A CA 1
ATOM 1941 C C . MET A 1 236 ? 0.812 -8.216 2.025 1.00 83.56 236 MET A C 1
ATOM 1943 O O . MET A 1 236 ? 0.988 -7.880 3.196 1.00 83.56 236 MET A O 1
ATOM 1947 N N . PRO A 1 237 ? 0.080 -7.455 1.188 1.00 84.75 237 PRO A N 1
ATOM 1948 C CA . PRO A 1 237 ? -0.564 -6.227 1.637 1.00 84.75 237 PRO A CA 1
ATOM 1949 C C . PRO A 1 237 ? -1.607 -6.521 2.725 1.00 84.75 237 PRO A C 1
ATOM 1951 O O . PRO A 1 237 ? -2.507 -7.336 2.529 1.00 84.75 237 PRO A O 1
ATOM 1954 N N . VAL A 1 238 ? -1.519 -5.812 3.850 1.00 82.62 238 VAL A N 1
ATOM 1955 C CA . VAL A 1 238 ? -2.508 -5.841 4.925 1.00 82.62 238 VAL A CA 1
ATOM 1956 C C . VAL A 1 238 ? -3.832 -5.316 4.397 1.00 82.62 238 VAL A C 1
ATOM 1958 O O . VAL A 1 238 ? -3.954 -4.178 3.916 1.00 82.62 238 VAL A O 1
ATOM 1961 N N . GLU A 1 239 ? -4.841 -6.160 4.548 1.00 77.94 239 GLU A N 1
ATOM 1962 C CA . GLU A 1 239 ? -6.238 -5.833 4.350 1.00 77.94 239 GLU A CA 1
ATOM 1963 C C . GLU A 1 239 ? -6.870 -5.693 5.730 1.00 77.94 239 GLU A C 1
ATOM 1965 O O . GLU A 1 239 ? -7.127 -6.685 6.405 1.00 77.94 239 GLU A O 1
ATOM 1970 N N . LEU A 1 240 ? -7.112 -4.456 6.164 1.00 75.56 240 LEU A N 1
ATOM 1971 C CA . LEU A 1 240 ? -7.844 -4.220 7.404 1.00 75.56 240 LEU A CA 1
ATOM 1972 C C . LEU A 1 240 ? -9.273 -4.728 7.226 1.00 75.56 240 LEU A C 1
ATOM 1974 O O . LEU A 1 240 ? -10.019 -4.224 6.384 1.00 75.56 240 LEU A O 1
ATOM 1978 N N . ARG A 1 241 ? -9.634 -5.745 8.006 1.00 73.88 241 ARG A N 1
ATOM 1979 C CA . ARG A 1 241 ? -10.976 -6.330 8.048 1.00 73.88 241 ARG A CA 1
ATOM 1980 C C . ARG A 1 241 ? -11.637 -5.999 9.374 1.00 73.88 241 ARG A C 1
ATOM 1982 O O . ARG A 1 241 ? -10.940 -6.051 10.394 1.00 73.88 241 ARG A O 1
ATOM 1989 N N . PRO A 1 242 ? -12.943 -5.669 9.387 1.00 72.38 242 PRO A N 1
ATOM 1990 C CA . PRO A 1 242 ? -13.643 -5.358 10.635 1.00 72.38 242 PRO A CA 1
ATOM 1991 C C . PRO A 1 242 ? -13.555 -6.520 11.639 1.00 72.38 242 PRO A C 1
ATOM 1993 O O . PRO A 1 242 ? -13.382 -6.306 12.840 1.00 72.38 242 PRO A O 1
ATOM 1996 N N . TRP A 1 243 ? -13.579 -7.745 11.108 1.00 75.38 243 TRP A N 1
ATOM 1997 C CA . TRP A 1 243 ? -13.494 -9.018 11.819 1.00 75.38 243 TRP A CA 1
ATOM 1998 C C . TRP A 1 243 ? -12.594 -9.990 11.050 1.00 75.38 243 TRP A C 1
ATOM 2000 O O . TRP A 1 243 ? -12.727 -10.129 9.828 1.00 75.38 243 TRP A O 1
ATOM 2010 N N . HIS A 1 244 ? -11.693 -10.666 11.764 1.00 69.31 244 HIS A N 1
ATOM 2011 C CA . HIS A 1 244 ? -10.910 -11.771 11.213 1.00 69.31 244 HIS A CA 1
ATOM 2012 C C . HIS A 1 244 ? -11.750 -13.052 11.200 1.00 69.31 244 HIS A C 1
ATOM 2014 O O . HIS A 1 244 ? -12.392 -13.405 12.185 1.00 69.31 244 HIS A O 1
ATOM 2020 N N . ILE A 1 245 ? -11.780 -13.740 10.055 1.00 68.25 245 ILE A N 1
ATOM 2021 C CA . ILE A 1 245 ? -12.474 -15.025 9.894 1.00 68.25 245 ILE A CA 1
ATOM 2022 C C . ILE A 1 245 ? -11.385 -16.102 9.757 1.00 68.25 245 ILE A C 1
ATOM 2024 O O . ILE A 1 245 ? -10.605 -16.017 8.799 1.00 68.25 245 ILE A O 1
ATOM 2028 N N . PRO A 1 246 ? -11.315 -17.104 10.659 1.00 59.78 246 PRO A N 1
ATOM 2029 C CA . PRO A 1 246 ? -10.209 -18.069 10.736 1.00 59.78 246 PRO A CA 1
ATOM 2030 C C . PRO A 1 246 ? -9.869 -18.773 9.408 1.00 59.78 246 PRO A C 1
ATOM 2032 O O . PRO A 1 246 ? -8.699 -18.991 9.094 1.00 59.78 246 PRO A O 1
ATOM 2035 N N . ASP A 1 247 ? -10.879 -19.055 8.578 1.00 56.81 247 ASP A N 1
ATOM 2036 C CA . ASP A 1 247 ? -10.738 -19.873 7.362 1.00 56.81 247 ASP A CA 1
ATOM 2037 C C . ASP A 1 247 ? -10.516 -19.086 6.058 1.00 56.81 247 ASP A C 1
ATOM 2039 O O . ASP A 1 247 ? -10.282 -19.681 4.997 1.00 56.81 247 ASP A O 1
ATOM 2043 N N . GLU A 1 248 ? -10.560 -17.749 6.098 1.00 53.59 248 GLU A N 1
ATOM 2044 C CA . GLU A 1 248 ? -10.218 -16.914 4.935 1.00 53.59 248 GLU A CA 1
ATOM 2045 C C . GLU A 1 248 ? -8.721 -16.587 4.850 1.00 53.59 248 GLU A C 1
ATOM 2047 O O . GLU A 1 248 ? -8.244 -16.233 3.766 1.00 53.59 248 GLU A O 1
ATOM 2052 N N . TYR A 1 249 ? -7.969 -16.771 5.943 1.00 52.06 249 TYR A N 1
ATOM 2053 C CA . TYR A 1 249 ? -6.531 -16.478 6.032 1.00 52.06 249 TYR A CA 1
ATOM 2054 C C . TYR A 1 249 ? -5.706 -17.165 4.926 1.00 52.06 249 TYR A C 1
ATOM 2056 O O . TYR A 1 249 ? -4.701 -16.633 4.451 1.00 52.06 249 TYR A O 1
ATOM 2064 N N . LYS A 1 250 ? -6.163 -18.337 4.462 1.00 49.72 250 LYS A N 1
ATOM 2065 C CA . LYS A 1 250 ? -5.497 -19.145 3.428 1.00 49.72 250 LYS A CA 1
ATOM 2066 C C . LYS A 1 250 ? -5.952 -18.841 1.993 1.00 49.72 250 LYS A C 1
ATOM 2068 O O . LYS A 1 250 ? -5.223 -19.157 1.060 1.00 49.72 250 LYS A O 1
ATOM 2073 N N . ARG A 1 251 ? -7.133 -18.239 1.786 1.00 48.47 251 ARG A N 1
ATOM 2074 C CA . ARG A 1 251 ? -7.822 -18.237 0.473 1.00 48.47 251 ARG A CA 1
ATOM 2075 C C . ARG A 1 251 ? -7.600 -16.992 -0.394 1.00 48.47 251 ARG A C 1
ATOM 2077 O O . ARG A 1 251 ? -7.890 -17.040 -1.583 1.00 48.47 251 ARG A O 1
ATOM 2084 N N . ARG A 1 252 ? -7.091 -15.881 0.159 1.00 50.62 252 ARG A N 1
ATOM 2085 C CA . ARG A 1 252 ? -6.939 -14.600 -0.575 1.00 50.62 252 ARG A CA 1
ATOM 2086 C C . ARG A 1 252 ? -5.566 -13.934 -0.454 1.00 50.62 252 ARG A C 1
ATOM 2088 O O . ARG A 1 252 ? -5.468 -12.717 -0.592 1.00 50.62 252 ARG A O 1
ATOM 2095 N N . ARG A 1 253 ? -4.486 -14.689 -0.240 1.00 52.44 253 ARG A N 1
ATOM 2096 C CA . ARG A 1 253 ? -3.131 -14.127 -0.376 1.00 52.44 253 ARG A CA 1
ATOM 2097 C C . ARG A 1 253 ? -2.843 -13.854 -1.854 1.00 52.44 253 ARG A C 1
ATOM 2099 O O . ARG A 1 253 ? -2.259 -14.682 -2.542 1.00 52.44 253 ARG A O 1
ATOM 2106 N N . ARG A 1 254 ? -3.265 -12.698 -2.370 1.00 53.69 254 ARG A N 1
ATOM 2107 C CA . ARG A 1 254 ? -2.664 -12.175 -3.602 1.00 53.69 254 ARG A CA 1
ATOM 2108 C C . ARG A 1 254 ? -1.201 -11.872 -3.282 1.00 53.69 254 ARG A C 1
ATOM 2110 O O . ARG A 1 254 ? -0.915 -11.160 -2.324 1.00 53.69 254 ARG A O 1
ATOM 2117 N N . LEU A 1 255 ? -0.308 -12.499 -4.044 1.00 62.66 255 LEU A N 1
ATOM 2118 C CA . LEU A 1 255 ? 1.118 -12.642 -3.730 1.00 62.66 255 LEU A CA 1
ATOM 2119 C C . LEU A 1 255 ? 1.894 -11.309 -3.750 1.00 62.66 255 LEU A C 1
ATOM 2121 O O . LEU A 1 255 ? 2.907 -11.193 -3.064 1.00 62.66 255 LEU A O 1
ATOM 2125 N N . GLY A 1 256 ? 1.379 -10.288 -4.439 1.00 74.06 256 GLY A N 1
ATOM 2126 C CA . GLY A 1 256 ? 1.955 -8.945 -4.495 1.00 74.06 256 GLY A CA 1
ATOM 2127 C C . GLY A 1 256 ? 0.938 -7.908 -4.975 1.00 74.06 256 GLY A C 1
ATOM 2128 O O . GLY A 1 256 ? -0.031 -8.240 -5.663 1.00 74.06 256 GLY A O 1
ATOM 2129 N N . ALA A 1 257 ? 1.131 -6.657 -4.569 1.00 86.88 257 ALA A N 1
ATOM 2130 C CA . ALA A 1 257 ? 0.400 -5.486 -5.048 1.00 86.88 257 ALA A CA 1
ATOM 2131 C C . ALA A 1 257 ? 1.381 -4.328 -5.252 1.00 86.88 257 ALA A C 1
ATOM 2133 O O . ALA A 1 257 ? 2.414 -4.306 -4.605 1.00 86.88 257 ALA A O 1
ATOM 2134 N N . TYR A 1 258 ? 1.069 -3.338 -6.082 1.00 88.62 258 TYR A N 1
ATOM 2135 C CA . TYR A 1 258 ? 1.961 -2.202 -6.336 1.00 88.62 258 TYR A CA 1
ATOM 2136 C C . TYR A 1 258 ? 1.388 -0.905 -5.771 1.00 88.62 258 TYR A C 1
ATOM 2138 O O . TYR A 1 258 ? 0.168 -0.714 -5.702 1.00 88.62 258 TYR A O 1
ATOM 2146 N N . ILE A 1 259 ? 2.276 -0.020 -5.322 1.00 89.62 259 ILE A N 1
ATOM 2147 C CA . ILE A 1 259 ? 1.899 1.295 -4.803 1.00 89.62 259 ILE A CA 1
ATOM 2148 C C . ILE A 1 259 ? 1.794 2.282 -5.942 1.00 89.62 259 ILE A C 1
ATOM 2150 O O . ILE A 1 259 ? 2.684 2.396 -6.774 1.00 89.62 259 ILE A O 1
ATOM 2154 N N . LYS A 1 260 ? 0.722 3.067 -5.919 1.00 87.19 260 LYS A N 1
ATOM 2155 C CA . LYS A 1 260 ? 0.554 4.161 -6.859 1.00 87.19 260 LYS A CA 1
ATOM 2156 C C . LYS A 1 260 ? 1.096 5.480 -6.310 1.00 87.19 260 LYS A C 1
ATOM 2158 O O . LYS A 1 260 ? 1.077 5.709 -5.098 1.00 87.19 260 LYS A O 1
ATOM 2163 N N . PRO A 1 261 ? 1.463 6.410 -7.209 1.00 83.31 261 PRO A N 1
ATOM 2164 C CA . PRO A 1 261 ? 1.654 7.810 -6.841 1.00 83.31 261 PRO A CA 1
ATOM 2165 C C . PRO A 1 261 ? 0.362 8.423 -6.271 1.00 83.31 261 PRO A C 1
ATOM 2167 O O . PRO A 1 261 ? 0.385 9.247 -5.355 1.00 83.31 261 PRO A O 1
ATOM 2170 N N . THR A 1 262 ? -0.782 7.992 -6.810 1.00 76.44 262 THR A N 1
ATOM 2171 C CA . THR A 1 262 ? -2.130 8.332 -6.342 1.00 76.44 262 THR A CA 1
ATOM 2172 C C . THR A 1 262 ? -2.616 7.344 -5.275 1.00 76.44 262 THR A C 1
ATOM 2174 O O . THR A 1 262 ? -1.965 6.349 -4.973 1.00 76.44 262 THR A O 1
ATOM 2177 N N . TRP A 1 263 ? -3.769 7.602 -4.659 1.00 73.19 263 TRP A N 1
ATOM 2178 C CA . TRP A 1 263 ? -4.305 6.741 -3.601 1.00 73.19 263 TRP A CA 1
ATOM 2179 C C . TRP A 1 263 ? -4.591 5.307 -4.075 1.00 73.19 263 TRP A C 1
ATOM 2181 O O . TRP A 1 263 ? -5.110 5.102 -5.172 1.00 73.19 263 TRP A O 1
ATOM 2191 N N . GLY A 1 264 ? -4.314 4.322 -3.214 1.00 81.38 264 GLY A N 1
ATOM 2192 C CA . GLY A 1 264 ? -4.666 2.911 -3.412 1.00 81.38 264 GLY A CA 1
ATOM 2193 C C . GLY A 1 264 ? -3.511 2.012 -3.867 1.00 81.38 264 GLY A C 1
ATOM 2194 O O . GLY A 1 264 ? -2.396 2.466 -4.104 1.00 81.38 264 GLY A O 1
ATOM 2195 N N . LEU A 1 265 ? -3.813 0.718 -3.978 1.00 84.81 265 LEU A N 1
ATOM 2196 C CA . LEU A 1 265 ? -2.910 -0.323 -4.479 1.00 84.81 265 LEU A CA 1
ATOM 2197 C C . LEU A 1 265 ? -3.380 -0.818 -5.854 1.00 84.81 265 LEU A C 1
ATOM 2199 O O . LEU A 1 265 ? -4.561 -0.681 -6.195 1.00 84.81 265 LEU A O 1
ATOM 2203 N N . THR A 1 266 ? -2.472 -1.409 -6.624 1.00 84.94 266 THR A N 1
ATOM 2204 C CA . THR A 1 266 ? -2.747 -2.036 -7.927 1.00 84.94 266 THR A CA 1
ATOM 2205 C C . THR A 1 266 ? -2.254 -3.471 -7.994 1.00 84.94 266 THR A C 1
ATOM 2207 O O . THR A 1 266 ? -1.476 -3.920 -7.159 1.00 84.94 266 THR A O 1
ATOM 2210 N N . HIS A 1 267 ? -2.736 -4.213 -8.988 1.00 79.56 267 HIS A N 1
ATOM 2211 C CA . HIS A 1 267 ? -2.298 -5.583 -9.252 1.00 79.56 267 HIS A CA 1
ATOM 2212 C C . HIS A 1 267 ? -0.941 -5.668 -9.942 1.00 79.56 267 HIS A C 1
ATOM 2214 O O . HIS A 1 267 ? -0.202 -6.619 -9.724 1.00 79.56 267 HIS A O 1
ATOM 2220 N N . TYR A 1 268 ? -0.654 -4.687 -10.786 1.00 80.94 268 TYR A N 1
ATOM 2221 C CA . TYR A 1 268 ? 0.544 -4.578 -11.601 1.00 80.94 268 TYR A CA 1
ATOM 2222 C C . TYR A 1 268 ? 0.906 -3.087 -11.728 1.00 80.94 268 TYR A C 1
ATOM 2224 O O . TYR A 1 268 ? 0.068 -2.225 -11.397 1.00 80.94 268 TYR A O 1
ATOM 2232 N N . PRO A 1 269 ? 2.135 -2.764 -12.156 1.00 83.75 269 PRO A N 1
ATOM 2233 C CA . PRO A 1 269 ? 2.564 -1.392 -12.406 1.00 83.75 269 PRO A CA 1
ATOM 2234 C C . PRO A 1 269 ? 1.595 -0.634 -13.313 1.00 83.75 269 PRO A C 1
ATOM 2236 O O . PRO A 1 269 ? 1.013 -1.217 -14.220 1.00 83.75 269 PRO A O 1
ATOM 2239 N N . TRP A 1 270 ? 1.414 0.670 -13.084 1.00 82.25 270 TRP A N 1
ATOM 2240 C CA . TRP A 1 270 ? 0.651 1.571 -13.976 1.00 82.25 270 TRP A CA 1
ATOM 2241 C C . TRP A 1 270 ? -0.852 1.284 -14.171 1.00 82.25 270 TRP A C 1
ATOM 2243 O O . TRP A 1 270 ? -1.557 2.109 -14.749 1.00 82.25 270 TRP A O 1
ATOM 2253 N N . CYS A 1 271 ? -1.362 0.178 -13.634 1.00 80.81 271 CYS A N 1
ATOM 2254 C CA . CYS A 1 271 ? -2.767 -0.215 -13.670 1.00 80.81 271 CYS A CA 1
ATOM 2255 C C . CYS A 1 271 ? -3.703 0.853 -13.062 1.00 80.81 271 CYS A C 1
ATOM 2257 O O . CYS A 1 271 ? -3.348 1.513 -12.074 1.00 80.81 271 CYS A O 1
ATOM 2259 N N . PRO A 1 272 ? -4.957 0.955 -13.543 1.00 71.62 272 PRO A N 1
ATOM 2260 C CA . PRO A 1 272 ? -6.023 1.645 -12.826 1.00 71.62 272 PRO A CA 1
ATOM 2261 C C . PRO A 1 272 ? -6.179 1.140 -11.387 1.00 71.62 272 PRO A C 1
ATOM 2263 O O . PRO A 1 272 ? -5.852 -0.003 -11.060 1.00 71.62 272 PRO A O 1
ATOM 2266 N N . SER A 1 273 ? -6.701 1.998 -10.507 1.00 65.69 273 SER A N 1
ATOM 2267 C CA . SER A 1 273 ? -6.943 1.610 -9.118 1.00 65.69 273 SER A CA 1
ATOM 2268 C C . SER A 1 273 ? -7.850 0.392 -9.033 1.00 65.69 273 SER A C 1
ATOM 2270 O O . SER A 1 273 ? -8.873 0.329 -9.707 1.00 65.69 273 SER A O 1
ATOM 2272 N N . PHE A 1 274 ? -7.551 -0.494 -8.090 1.00 63.03 274 PHE A N 1
ATOM 2273 C CA . PHE A 1 274 ? -8.584 -1.356 -7.538 1.00 63.03 274 PHE A CA 1
ATOM 2274 C C . PHE A 1 274 ? -9.799 -0.549 -7.068 1.00 63.03 274 PHE A C 1
ATOM 2276 O O . PHE A 1 274 ? -9.600 0.574 -6.574 1.00 63.03 274 PHE A O 1
ATOM 2283 N N . PRO A 1 275 ? -11.015 -1.132 -7.100 1.00 53.22 275 PRO A N 1
ATOM 2284 C CA . PRO A 1 275 ? -12.128 -0.587 -6.340 1.00 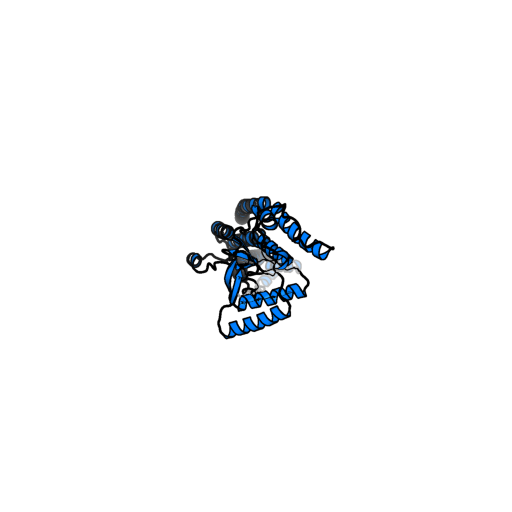53.22 275 PRO A CA 1
ATOM 2285 C C . PRO A 1 275 ? -11.677 -0.419 -4.881 1.00 53.22 275 PRO A C 1
ATOM 2287 O O . PRO A 1 275 ? -11.077 -1.342 -4.307 1.00 53.22 275 PRO A O 1
ATOM 2290 N N . PRO A 1 276 ? -11.858 0.772 -4.290 1.00 51.09 276 PRO A N 1
ATOM 2291 C CA . PRO A 1 276 ? -11.260 1.035 -3.002 1.00 51.09 276 PRO A CA 1
ATOM 2292 C C . PRO A 1 276 ? -11.953 0.166 -1.943 1.00 51.09 276 PRO A C 1
ATOM 2294 O O . PRO A 1 276 ? -13.164 -0.027 -1.950 1.00 51.09 276 PRO A O 1
ATOM 2297 N N . ARG A 1 277 ? -11.180 -0.403 -1.014 1.00 54.34 277 ARG A N 1
ATOM 2298 C CA . ARG A 1 277 ? -11.730 -1.186 0.107 1.00 54.34 277 ARG A CA 1
ATOM 2299 C C . ARG A 1 277 ? -12.141 -0.252 1.247 1.00 54.34 277 ARG A C 1
ATOM 2301 O O . ARG A 1 277 ? -11.744 -0.443 2.389 1.00 54.34 277 ARG A O 1
ATOM 2308 N N . TYR A 1 278 ? -12.905 0.793 0.923 1.00 52.50 278 TYR A N 1
ATOM 2309 C CA . TYR A 1 278 ? -13.456 1.754 1.893 1.00 52.50 278 TYR A CA 1
ATOM 2310 C C . TYR A 1 278 ? -14.601 1.160 2.728 1.00 52.50 278 TYR A C 1
ATOM 2312 O O . TYR A 1 278 ? -15.091 1.795 3.655 1.00 52.50 278 TYR A O 1
ATOM 2320 N N . LEU A 1 279 ? -14.972 -0.091 2.457 1.00 57.00 279 LEU A N 1
ATOM 2321 C CA . LEU A 1 279 ? -16.005 -0.840 3.167 1.00 57.00 279 LEU A CA 1
ATOM 2322 C C . LEU A 1 279 ? -15.595 -1.291 4.578 1.00 57.00 279 LEU A C 1
ATOM 2324 O O . LEU A 1 279 ? -16.378 -1.959 5.235 1.00 57.00 279 LEU A O 1
ATOM 2328 N N . PHE A 1 280 ? -14.397 -0.952 5.068 1.00 67.56 280 PHE A N 1
ATOM 2329 C CA . PHE A 1 280 ? -13.988 -1.325 6.427 1.00 67.56 280 PHE A CA 1
ATOM 2330 C C . PHE A 1 280 ? -14.772 -0.562 7.510 1.00 67.56 280 PHE A C 1
ATOM 2332 O O . PHE A 1 280 ? -15.278 -1.170 8.448 1.00 67.56 280 PHE A O 1
ATOM 2339 N N . TRP A 1 281 ? -14.879 0.767 7.396 1.00 69.56 281 TRP A N 1
ATOM 2340 C CA . TRP A 1 281 ? -15.479 1.594 8.455 1.00 69.56 281 TRP A CA 1
ATOM 2341 C C . TRP A 1 281 ? -17.001 1.626 8.417 1.00 69.56 281 TRP A C 1
ATOM 2343 O O . TRP A 1 281 ? -17.612 1.863 9.451 1.00 69.56 281 TRP A O 1
ATOM 2353 N N . ILE A 1 282 ? -17.598 1.370 7.254 1.00 75.38 282 ILE A N 1
ATOM 2354 C CA . ILE A 1 282 ? -19.052 1.368 7.053 1.00 75.38 282 ILE A CA 1
ATOM 2355 C C . ILE A 1 282 ? -19.765 0.430 8.048 1.00 75.38 282 ILE A C 1
ATOM 2357 O O . ILE A 1 282 ? -20.531 0.936 8.866 1.00 75.38 282 ILE A O 1
ATOM 2361 N N . PRO A 1 283 ? -19.456 -0.882 8.104 1.00 75.06 283 PRO A N 1
ATOM 2362 C CA . PRO A 1 283 ? -20.136 -1.796 9.022 1.00 75.06 283 PRO A CA 1
ATOM 2363 C C . PRO A 1 283 ? -19.840 -1.478 10.494 1.00 75.06 283 PRO A C 1
ATOM 2365 O O . PRO A 1 283 ? -20.680 -1.686 11.362 1.00 75.06 283 PRO A O 1
ATOM 2368 N N . ILE A 1 284 ? -18.654 -0.942 10.803 1.00 74.31 284 ILE A N 1
ATOM 2369 C CA . ILE A 1 284 ? -18.303 -0.531 12.170 1.00 74.31 284 ILE A CA 1
ATOM 2370 C C . ILE A 1 284 ? -19.149 0.673 12.595 1.00 74.31 284 ILE A C 1
ATOM 2372 O O . ILE A 1 284 ? -19.670 0.696 13.708 1.00 74.31 284 ILE A O 1
ATOM 2376 N N . TYR A 1 285 ? -19.291 1.667 11.717 1.00 74.94 285 TYR A N 1
ATOM 2377 C CA . TYR A 1 285 ? -20.085 2.860 11.978 1.00 74.94 285 TYR A CA 1
ATOM 2378 C C . TYR A 1 285 ? -21.555 2.506 12.205 1.00 74.94 285 TYR A C 1
ATOM 2380 O O . TYR A 1 285 ? -22.125 2.964 13.191 1.00 74.94 285 TYR A O 1
ATOM 2388 N N . GLU A 1 286 ? -22.135 1.644 11.368 1.00 80.69 286 GLU A N 1
ATOM 2389 C CA . GLU A 1 286 ? -23.523 1.183 11.504 1.00 80.69 286 GLU A CA 1
ATOM 2390 C C . GLU A 1 286 ? -23.776 0.536 12.875 1.00 80.69 286 GLU A C 1
ATOM 2392 O O . GLU A 1 286 ? -24.650 0.984 13.620 1.00 80.69 286 GLU A O 1
ATOM 2397 N N . VAL A 1 287 ? -22.936 -0.423 13.283 1.00 81.56 287 VAL A N 1
ATOM 2398 C CA . VAL A 1 287 ? -23.080 -1.096 14.589 1.00 81.56 287 VAL A CA 1
ATOM 2399 C C . VAL A 1 287 ? -22.879 -0.119 15.759 1.00 81.56 287 VAL A C 1
ATOM 2401 O O . VAL A 1 287 ? -23.562 -0.216 16.783 1.00 81.56 287 VAL A O 1
ATOM 2404 N N . ILE A 1 288 ? -21.947 0.837 15.642 1.00 77.75 288 ILE A N 1
ATOM 2405 C CA . ILE A 1 288 ? -21.735 1.871 16.669 1.00 77.75 288 ILE A CA 1
ATOM 2406 C C . ILE A 1 288 ? -22.976 2.759 16.800 1.00 77.75 288 ILE A C 1
ATOM 2408 O O . ILE A 1 288 ? -23.410 3.024 17.924 1.00 77.75 288 ILE A O 1
ATOM 2412 N N . GLN A 1 289 ? -23.556 3.205 15.682 1.00 79.25 289 GLN A N 1
ATOM 2413 C CA . GLN A 1 289 ? -24.753 4.047 15.689 1.00 79.25 289 GLN A CA 1
ATOM 2414 C C . GLN A 1 289 ? -25.921 3.346 16.389 1.00 79.25 289 GLN A C 1
ATOM 2416 O O . GLN A 1 289 ? -26.531 3.934 17.284 1.00 79.25 289 GLN A O 1
ATOM 2421 N N . GLU A 1 290 ? -26.176 2.073 16.080 1.00 84.00 290 GLU A N 1
ATOM 2422 C CA . GLU A 1 290 ? -27.242 1.296 16.725 1.00 84.00 290 GLU A CA 1
ATOM 2423 C C . GLU A 1 290 ? -27.031 1.151 18.242 1.00 84.00 290 GLU A C 1
ATOM 2425 O O . GLU A 1 290 ? -27.953 1.346 19.045 1.00 84.00 290 GLU A O 1
ATOM 2430 N N . LYS A 1 291 ? -25.798 0.862 18.683 1.00 80.25 291 LYS A N 1
ATOM 2431 C CA . LYS A 1 291 ? -25.489 0.759 20.120 1.00 80.25 291 LYS A CA 1
ATOM 2432 C C . LYS A 1 291 ? -25.634 2.093 20.849 1.00 80.25 291 LYS A C 1
ATOM 2434 O O . LYS A 1 291 ? -26.141 2.122 21.969 1.00 80.25 291 LYS A O 1
ATOM 2439 N N . ILE A 1 292 ? -25.224 3.202 20.235 1.00 79.06 292 ILE A N 1
ATOM 2440 C CA . ILE A 1 292 ? -25.389 4.533 20.832 1.00 79.06 292 ILE A CA 1
ATOM 2441 C C . ILE A 1 292 ? -26.876 4.868 20.960 1.00 79.06 292 ILE A C 1
ATOM 2443 O O . ILE A 1 292 ? -27.313 5.270 22.038 1.00 79.06 292 ILE A O 1
ATOM 2447 N N . GLN A 1 293 ? -27.669 4.647 19.909 1.00 80.31 293 GLN A N 1
ATOM 2448 C CA . GLN A 1 293 ? -29.109 4.910 19.933 1.00 80.31 293 GLN A CA 1
ATOM 2449 C C . GLN A 1 293 ? -29.822 4.098 21.021 1.00 80.31 293 GLN A C 1
ATOM 2451 O O . GLN A 1 293 ? -30.621 4.649 21.782 1.00 80.31 293 GLN A O 1
ATOM 2456 N N . THR A 1 294 ? -29.493 2.812 21.165 1.00 85.88 294 THR A N 1
ATOM 2457 C CA . THR A 1 294 ? -30.094 1.957 22.203 1.00 85.88 294 THR A CA 1
ATOM 2458 C C . THR A 1 294 ? -29.702 2.376 23.623 1.00 85.88 294 THR A C 1
ATOM 2460 O O . THR A 1 294 ? -30.552 2.359 24.520 1.00 85.88 294 THR A O 1
ATOM 2463 N N . LEU A 1 295 ? -28.451 2.796 23.850 1.00 82.69 295 LEU A N 1
ATOM 2464 C CA . LEU A 1 295 ? -28.006 3.328 25.143 1.00 82.69 295 LEU A CA 1
ATOM 2465 C C . LEU A 1 295 ? -28.691 4.659 25.478 1.00 82.69 295 LEU A C 1
ATOM 2467 O O . LEU A 1 295 ? -29.191 4.820 26.592 1.00 82.69 295 LEU A O 1
ATOM 2471 N N . VAL A 1 296 ? -28.769 5.583 24.517 1.00 82.69 296 VAL A N 1
ATOM 2472 C CA . VAL A 1 296 ? -29.465 6.869 24.681 1.00 82.69 296 VAL A CA 1
ATOM 2473 C C . VAL A 1 296 ? -30.942 6.636 25.000 1.00 82.69 296 VAL A C 1
ATOM 2475 O O . VAL A 1 296 ? -31.449 7.201 25.968 1.00 82.69 296 VAL A O 1
ATOM 2478 N N . TYR A 1 297 ? -31.614 5.745 24.265 1.00 87.62 297 TYR A N 1
ATOM 2479 C CA . TYR A 1 297 ? -33.013 5.399 24.516 1.00 87.62 297 TYR A CA 1
ATOM 2480 C C . TYR A 1 297 ? -33.232 4.846 25.933 1.00 87.62 297 TYR A C 1
ATOM 2482 O O . TYR A 1 297 ? -34.143 5.296 26.629 1.00 87.62 297 TYR A O 1
ATOM 2490 N N . LYS A 1 298 ? -32.380 3.921 26.404 1.00 87.62 298 LYS A N 1
ATOM 2491 C CA . LYS A 1 298 ? -32.470 3.379 27.774 1.00 87.62 298 LYS A CA 1
ATOM 2492 C C . LYS A 1 298 ? -32.318 4.469 28.836 1.00 87.62 298 LYS A C 1
ATOM 2494 O O . LYS A 1 298 ? -33.142 4.542 29.745 1.00 87.62 298 LYS A O 1
ATOM 2499 N N . VAL A 1 299 ? -31.317 5.341 28.701 1.00 85.12 299 VAL A N 1
ATOM 2500 C CA . VAL A 1 299 ? -31.060 6.427 29.663 1.00 85.12 299 VAL A CA 1
ATOM 2501 C C . VAL A 1 299 ? -32.212 7.437 29.692 1.00 85.12 299 VAL A C 1
ATOM 2503 O O . VAL A 1 299 ? -32.642 7.847 30.772 1.00 85.12 299 VAL A O 1
ATOM 2506 N N . VAL A 1 300 ? -32.740 7.828 28.527 1.00 85.38 300 VAL A N 1
ATOM 2507 C CA . VAL A 1 300 ? -33.890 8.743 28.435 1.00 85.38 300 VAL A CA 1
ATOM 2508 C C . VAL A 1 300 ? -35.134 8.107 29.055 1.00 85.38 300 VAL A C 1
ATOM 2510 O O . VAL A 1 300 ? -35.811 8.753 29.854 1.00 85.38 300 VAL A O 1
ATOM 2513 N N . LYS A 1 301 ? -35.400 6.829 28.763 1.00 89.00 301 LYS A N 1
ATOM 2514 C CA . LYS A 1 301 ? -36.539 6.089 29.321 1.00 89.00 301 LYS A CA 1
ATOM 2515 C C . LYS A 1 301 ? -36.473 5.993 30.846 1.00 89.00 301 LYS A C 1
ATOM 2517 O O . LYS A 1 301 ? -37.464 6.288 31.508 1.00 89.00 301 LYS A O 1
ATOM 2522 N N . GLU A 1 302 ? -35.314 5.652 31.411 1.00 89.12 302 GLU A N 1
ATOM 2523 C CA . GLU A 1 302 ? -35.125 5.608 32.868 1.00 89.12 302 GLU A CA 1
ATOM 2524 C C . GLU A 1 302 ? -35.346 6.979 33.525 1.00 89.12 302 GLU A C 1
ATOM 2526 O O . GLU A 1 302 ? -35.953 7.066 34.595 1.00 89.12 302 GLU A O 1
ATOM 2531 N N . LYS A 1 303 ? -34.884 8.069 32.894 1.00 82.25 303 LYS A N 1
ATOM 2532 C CA . LYS A 1 303 ? -35.110 9.427 33.413 1.00 82.25 303 LYS A CA 1
ATOM 2533 C C . LYS A 1 303 ? -36.575 9.849 33.332 1.00 82.25 303 LYS A C 1
ATOM 2535 O O . LYS A 1 303 ? -37.072 10.411 34.305 1.00 82.25 303 LYS A O 1
ATOM 2540 N N . MET A 1 304 ? -37.261 9.551 32.230 1.00 82.25 304 MET A N 1
ATOM 2541 C CA . MET A 1 304 ? -38.690 9.842 32.077 1.00 82.25 304 MET A CA 1
ATOM 2542 C C . MET A 1 304 ? -39.527 9.099 33.122 1.00 82.25 304 MET A C 1
ATOM 2544 O O . MET A 1 304 ? -40.350 9.715 33.789 1.00 82.25 304 MET A O 1
ATOM 2548 N N . GLN A 1 305 ? -39.241 7.817 33.362 1.00 87.88 305 GLN A N 1
ATOM 2549 C CA . GLN A 1 305 ? -39.928 7.037 34.399 1.00 87.88 305 GLN A CA 1
ATOM 2550 C C . GLN A 1 305 ? -39.735 7.624 35.805 1.00 87.88 305 GLN A C 1
ATOM 2552 O O . GLN A 1 305 ? -40.677 7.664 36.596 1.00 87.88 305 GLN A O 1
ATOM 2557 N N . ARG A 1 306 ? -38.534 8.127 36.124 1.00 84.31 306 ARG A N 1
ATOM 2558 C CA . ARG A 1 306 ? -38.286 8.816 37.403 1.00 84.31 306 ARG A CA 1
ATOM 2559 C C . ARG A 1 306 ? -39.025 10.149 37.505 1.00 84.31 306 ARG A C 1
ATOM 2561 O O . ARG A 1 306 ? -39.531 10.468 38.575 1.00 84.31 306 ARG A O 1
ATOM 2568 N N . LEU A 1 307 ? -39.106 10.920 36.419 1.00 81.38 307 LEU A N 1
ATOM 2569 C CA . LEU A 1 307 ? -39.877 12.167 36.394 1.00 81.38 307 LEU A CA 1
ATOM 2570 C C . LEU A 1 307 ? -41.369 11.901 36.599 1.00 81.38 307 LEU A C 1
ATOM 2572 O O . LEU A 1 307 ? -41.998 12.588 37.394 1.00 81.38 307 LEU A O 1
ATOM 2576 N N . GLU A 1 308 ? -41.919 10.869 35.959 1.00 81.69 308 GLU A N 1
ATOM 2577 C CA . GLU A 1 308 ? -43.313 10.468 36.164 1.00 81.69 308 GLU A CA 1
ATOM 2578 C C . GLU A 1 308 ? -43.605 10.086 37.619 1.00 81.69 308 GLU A C 1
ATOM 2580 O O . GLU A 1 308 ? -44.662 10.439 38.143 1.00 81.69 308 GLU A O 1
ATOM 2585 N N . GLN A 1 309 ? -42.681 9.393 38.292 1.00 87.56 309 GLN A N 1
ATOM 2586 C CA . GLN A 1 309 ? -42.816 9.074 39.718 1.00 87.56 309 GLN A CA 1
ATOM 2587 C C . GLN A 1 309 ? -42.841 10.341 40.580 1.00 87.56 309 GLN A C 1
ATOM 2589 O O . GLN A 1 309 ? -43.748 10.498 41.392 1.00 87.56 309 GLN A O 1
ATOM 2594 N N . ILE A 1 310 ? -41.916 11.277 40.344 1.00 84.56 310 ILE A N 1
ATOM 2595 C CA . ILE A 1 310 ? -41.854 12.551 41.077 1.00 84.56 310 ILE A CA 1
ATOM 2596 C C . ILE A 1 310 ? -43.122 13.382 40.841 1.00 84.56 310 ILE A C 1
ATOM 2598 O O . ILE A 1 310 ? -43.684 13.938 41.781 1.00 84.56 310 ILE A O 1
ATOM 2602 N N . VAL A 1 311 ? -43.617 13.448 39.601 1.00 83.19 311 VAL A N 1
ATOM 2603 C CA . VAL A 1 311 ? -44.859 14.165 39.272 1.00 83.19 311 VAL A CA 1
ATOM 2604 C C . VAL A 1 311 ? -46.060 13.529 39.974 1.00 83.19 311 VAL A C 1
ATOM 2606 O O . VAL A 1 311 ? -46.892 14.253 40.518 1.00 83.19 311 VAL A O 1
ATOM 2609 N N . LYS A 1 312 ? -46.144 12.193 40.022 1.00 85.81 312 LYS A N 1
ATOM 2610 C CA . LYS A 1 312 ? -47.202 11.484 40.761 1.00 85.81 312 LYS A CA 1
ATOM 2611 C C . LYS A 1 312 ? -47.129 11.748 42.265 1.00 85.81 312 LYS A C 1
ATOM 2613 O O . LYS A 1 312 ? -48.166 11.975 42.883 1.00 85.81 312 LYS A O 1
ATOM 2618 N N . GLU A 1 313 ? -45.933 11.757 42.848 1.00 83.25 313 GLU A N 1
ATOM 2619 C CA . GLU A 1 313 ? -45.734 12.093 44.263 1.00 83.25 313 GLU A CA 1
ATOM 2620 C C . GLU A 1 313 ? -46.136 13.540 44.569 1.00 83.25 313 GLU A C 1
ATOM 2622 O O . GLU A 1 313 ? -46.900 13.776 45.502 1.00 83.25 313 GLU A O 1
ATOM 2627 N N . LEU A 1 314 ? -45.705 14.507 43.752 1.00 77.69 314 LEU A N 1
ATOM 2628 C CA . LEU A 1 314 ? -46.089 15.915 43.902 1.00 77.69 314 LEU A CA 1
ATOM 2629 C C . LEU A 1 314 ? -47.602 16.105 43.757 1.00 77.69 314 LEU A C 1
ATOM 2631 O O . LEU A 1 314 ? -48.218 16.782 44.577 1.00 77.69 314 LEU A O 1
ATOM 2635 N N . HIS A 1 315 ? -48.217 15.472 42.757 1.00 79.25 315 HIS A N 1
ATOM 2636 C CA . HIS A 1 315 ? -49.664 15.515 42.566 1.00 79.25 315 HIS A CA 1
ATOM 2637 C C . HIS A 1 315 ? -50.419 14.940 43.775 1.00 79.25 315 HIS A C 1
ATOM 2639 O O . HIS A 1 315 ? -51.419 15.511 44.205 1.00 79.25 315 HIS A O 1
ATOM 2645 N N . ASN A 1 316 ? -49.930 13.844 44.362 1.00 78.06 316 ASN A N 1
ATOM 2646 C CA . ASN A 1 316 ? -50.527 13.258 45.562 1.00 78.06 316 ASN A CA 1
ATOM 2647 C C . ASN A 1 316 ? -50.360 14.161 46.793 1.00 78.06 316 ASN A C 1
ATOM 2649 O O . ASN A 1 316 ? -51.329 14.361 47.523 1.00 78.06 316 ASN A O 1
ATOM 2653 N N . ASN A 1 317 ? -49.179 14.751 46.991 1.00 77.38 317 ASN A N 1
ATOM 2654 C CA . ASN A 1 317 ? -48.897 15.639 48.124 1.00 77.38 317 ASN A CA 1
ATOM 2655 C C . ASN A 1 317 ? -49.714 16.937 48.067 1.00 77.38 317 ASN A C 1
ATOM 2657 O O . ASN A 1 317 ? -50.139 17.457 49.096 1.00 77.38 317 ASN A O 1
ATOM 2661 N N . PHE A 1 318 ? -49.980 17.445 46.863 1.00 71.88 318 PHE A N 1
ATOM 2662 C CA . PHE A 1 318 ? -50.746 18.673 46.658 1.00 71.88 318 PHE A CA 1
ATOM 2663 C C . PHE A 1 318 ? -52.235 18.446 46.370 1.00 71.88 318 PHE A C 1
ATOM 2665 O O . PHE A 1 318 ? -52.966 19.415 46.163 1.00 71.88 318 PHE A O 1
ATOM 2672 N N . ARG A 1 319 ? -52.722 17.198 46.429 1.00 70.38 319 ARG A N 1
ATOM 2673 C CA . ARG A 1 319 ? -54.120 16.837 46.133 1.00 70.38 319 ARG A CA 1
ATOM 2674 C C . ARG A 1 319 ? -55.142 17.588 46.998 1.00 70.38 319 ARG A C 1
ATOM 2676 O O . ARG A 1 319 ? -56.245 17.859 46.541 1.00 70.38 319 ARG A O 1
ATOM 2683 N N . HIS A 1 320 ? -54.768 17.954 48.223 1.00 67.31 320 HIS A N 1
ATOM 2684 C CA . HIS A 1 320 ? -55.649 18.616 49.194 1.00 67.31 320 HIS A CA 1
ATOM 2685 C C . HIS A 1 320 ? -55.571 20.152 49.173 1.00 67.31 320 HIS A C 1
ATOM 2687 O O . HIS A 1 320 ? -56.427 20.819 49.756 1.00 67.31 320 HIS A O 1
ATOM 2693 N N . LEU A 1 321 ? -54.579 20.741 48.492 1.00 64.81 321 LEU A N 1
ATOM 2694 C CA . LEU A 1 321 ? -54.429 22.200 48.411 1.00 64.81 321 LEU A CA 1
ATOM 2695 C C . LEU A 1 321 ? -55.632 22.930 47.786 1.00 64.81 321 LEU A C 1
ATOM 2697 O O . LEU A 1 321 ? -55.982 23.994 48.301 1.00 64.81 321 LEU A O 1
ATOM 2701 N N . PRO A 1 322 ? -56.294 22.410 46.732 1.00 67.31 322 PRO A N 1
ATOM 2702 C CA . PRO A 1 322 ? -57.461 23.071 46.151 1.00 67.31 322 PRO A CA 1
ATOM 2703 C C . PRO A 1 322 ? -58.616 23.181 47.149 1.00 67.31 322 PRO A C 1
ATOM 2705 O O . PRO A 1 322 ? -59.259 24.223 47.235 1.00 67.31 322 PRO A O 1
ATOM 2708 N N . GLU A 1 323 ? -58.840 22.139 47.956 1.00 65.38 323 GLU A N 1
ATOM 2709 C CA . GLU A 1 323 ? -59.894 22.115 48.977 1.00 65.38 323 GLU A CA 1
ATOM 2710 C C . GLU A 1 323 ? -59.606 23.088 50.126 1.00 65.38 323 GLU A C 1
ATOM 2712 O O . GLU A 1 323 ? -60.517 23.743 50.638 1.00 65.38 323 GLU A O 1
ATOM 2717 N N . ILE A 1 324 ? -58.339 23.197 50.534 1.00 63.50 324 ILE A N 1
ATOM 2718 C CA . ILE A 1 324 ? -57.905 24.126 51.584 1.00 63.50 324 ILE A CA 1
ATOM 2719 C C . ILE A 1 324 ? -58.034 25.572 51.094 1.00 63.50 324 ILE A C 1
ATOM 2721 O O . ILE A 1 324 ? -58.559 26.415 51.819 1.00 63.50 324 ILE A O 1
ATOM 2725 N N . LYS A 1 325 ? -57.636 25.852 49.848 1.00 68.88 325 LYS A N 1
ATOM 2726 C CA . LYS A 1 325 ? -57.760 27.184 49.243 1.00 68.88 325 LYS A CA 1
ATOM 2727 C C . LYS A 1 325 ? -59.224 27.631 49.144 1.00 68.88 325 LYS A C 1
ATOM 2729 O O . LYS A 1 325 ? -59.539 28.743 49.556 1.00 68.88 325 LYS A O 1
ATOM 2734 N N . LEU A 1 326 ? -60.122 26.737 48.721 1.00 65.56 326 LEU A N 1
ATOM 2735 C CA . LEU A 1 326 ? -61.570 26.987 48.672 1.00 65.56 326 LEU A CA 1
ATOM 2736 C C . LEU A 1 326 ? -62.168 27.248 50.061 1.00 65.56 326 LEU A C 1
ATOM 2738 O O . LEU A 1 326 ? -62.996 28.141 50.226 1.00 65.56 326 LEU A O 1
ATOM 2742 N N . LYS A 1 327 ? -61.739 26.497 51.085 1.00 65.88 327 LYS A N 1
ATOM 2743 C CA . LYS A 1 327 ? -62.171 26.735 52.473 1.00 65.88 327 LYS A CA 1
ATOM 2744 C C . LYS A 1 327 ? -61.716 28.098 52.992 1.00 65.88 327 LYS A C 1
ATOM 2746 O O . LYS A 1 327 ? -62.496 28.757 53.670 1.00 65.88 327 LYS A O 1
ATOM 2751 N N . ILE A 1 328 ? -60.491 28.516 52.679 1.00 67.12 328 ILE A N 1
ATOM 2752 C CA . ILE A 1 328 ? -59.950 29.813 53.106 1.00 67.12 328 ILE A CA 1
ATOM 2753 C C . ILE A 1 328 ? -60.669 30.963 52.385 1.00 67.12 328 ILE A C 1
ATOM 2755 O O . ILE A 1 328 ? -61.108 31.897 53.048 1.00 67.12 328 ILE A O 1
ATOM 2759 N N . GLU A 1 329 ? -60.887 30.875 51.068 1.00 65.25 329 GLU A N 1
ATOM 2760 C CA . GLU A 1 329 ? -61.652 31.882 50.308 1.00 65.25 329 GLU A CA 1
ATOM 2761 C C . GLU A 1 329 ? -63.090 32.045 50.825 1.00 65.25 329 GLU A C 1
ATOM 2763 O O . GLU A 1 329 ? -63.591 33.165 50.921 1.00 65.25 329 GLU A O 1
ATOM 2768 N N . LEU A 1 330 ? -63.748 30.952 51.223 1.00 61.16 330 LEU A N 1
ATOM 2769 C CA . LEU A 1 330 ? -65.093 31.000 51.808 1.00 61.16 330 LEU A CA 1
ATOM 2770 C C . LEU A 1 330 ? -65.133 31.669 53.191 1.00 61.16 330 LEU A C 1
ATOM 2772 O O . LEU A 1 330 ? -66.144 32.278 53.536 1.00 61.16 330 LEU A O 1
ATOM 2776 N N . VAL A 1 331 ? -64.063 31.550 53.982 1.00 63.03 331 VAL A N 1
ATOM 2777 C CA . VAL A 1 331 ? -63.951 32.180 55.309 1.00 63.03 331 VAL A CA 1
ATOM 2778 C C . VAL A 1 331 ? -63.619 33.667 55.187 1.00 63.03 331 VAL A C 1
ATOM 2780 O O . VAL A 1 331 ? -64.186 34.476 55.915 1.00 63.03 331 VAL A O 1
ATOM 2783 N N . VAL A 1 332 ? -62.746 34.036 54.247 1.00 65.31 332 VAL A N 1
ATOM 2784 C CA . VAL A 1 332 ? -62.308 35.426 54.043 1.00 65.31 332 VAL A CA 1
ATOM 2785 C C . VAL A 1 332 ? -63.404 36.280 53.393 1.00 65.31 332 VAL A C 1
ATOM 2787 O O . VAL A 1 332 ? -63.599 37.422 53.796 1.00 65.31 332 VAL A O 1
ATOM 2790 N N . ASN A 1 333 ? -64.172 35.732 52.445 1.00 60.97 333 ASN A N 1
ATOM 2791 C CA . ASN A 1 333 ? -65.191 36.495 51.710 1.00 60.97 333 ASN A CA 1
ATOM 2792 C C . ASN A 1 333 ? -66.551 36.620 52.430 1.00 60.97 333 ASN A C 1
ATOM 2794 O O . ASN A 1 333 ? -67.443 37.280 51.906 1.00 60.97 333 ASN A O 1
ATOM 2798 N N . ASN A 1 334 ? -66.755 35.990 53.595 1.00 56.75 334 ASN A N 1
ATOM 2799 C CA . ASN A 1 334 ? -67.995 36.124 54.378 1.00 56.75 334 ASN A CA 1
ATOM 2800 C C . ASN A 1 334 ? -67.749 35.978 55.895 1.00 56.75 334 ASN A C 1
ATOM 2802 O O . ASN A 1 334 ? -68.015 34.916 56.473 1.00 56.75 334 ASN A O 1
ATOM 2806 N N . PRO A 1 335 ? -67.283 37.040 56.574 1.00 55.84 335 PRO A N 1
ATOM 2807 C CA . PRO A 1 335 ? -66.995 36.986 58.007 1.00 55.84 335 PRO A CA 1
ATOM 2808 C C . PRO A 1 335 ? -68.248 36.869 58.904 1.00 55.84 335 PRO A C 1
ATOM 2810 O O . PRO A 1 335 ? -68.143 36.315 59.994 1.00 55.84 335 PRO A O 1
ATOM 2813 N N . ASN A 1 336 ? -69.442 37.273 58.437 1.00 54.22 336 ASN A N 1
ATOM 2814 C CA . ASN A 1 336 ? -70.664 37.398 59.260 1.00 54.22 336 ASN A CA 1
ATOM 2815 C C . ASN A 1 336 ? -71.787 36.383 58.938 1.00 54.22 336 ASN A C 1
ATOM 2817 O O . ASN A 1 336 ? -72.963 36.733 58.953 1.00 54.22 336 ASN A O 1
ATOM 2821 N N . LEU A 1 337 ? -71.457 35.125 58.622 1.00 53.94 337 LEU A N 1
ATOM 2822 C CA . LEU A 1 337 ? -72.463 34.053 58.499 1.00 53.94 337 LEU A CA 1
ATOM 2823 C C . LEU A 1 337 ? -72.511 33.191 59.770 1.00 53.94 337 LEU A C 1
ATOM 2825 O O . LEU A 1 337 ? -71.489 32.603 60.152 1.00 53.94 337 LEU A O 1
ATOM 2829 N N . ASP A 1 338 ? -73.701 33.086 60.368 1.00 56.53 338 ASP A N 1
ATOM 2830 C CA . ASP A 1 338 ? -73.999 32.244 61.532 1.00 56.53 338 ASP A CA 1
ATOM 2831 C C . ASP A 1 338 ? -73.677 30.760 61.272 1.00 56.53 338 ASP A C 1
ATOM 2833 O O . ASP A 1 338 ? -73.803 30.238 60.157 1.00 56.53 338 ASP A O 1
ATOM 2837 N N . GLU A 1 339 ? -73.259 30.045 62.323 1.00 56.66 339 GLU A N 1
ATOM 2838 C CA . GLU A 1 339 ? -72.766 28.657 62.250 1.00 56.66 339 GLU A CA 1
ATOM 2839 C C . GLU A 1 339 ? -73.752 27.666 61.602 1.00 56.66 339 GLU A C 1
ATOM 2841 O O . GLU A 1 339 ? -73.331 26.701 60.954 1.00 56.66 339 GLU A O 1
ATOM 2846 N N . LYS A 1 340 ? -75.063 27.920 61.706 1.00 50.81 340 LYS A N 1
ATOM 2847 C CA . LYS A 1 340 ? -76.112 27.086 61.092 1.00 50.81 340 LYS A CA 1
ATOM 2848 C C . LYS A 1 340 ? -76.116 27.158 59.558 1.00 50.81 340 LYS A C 1
ATOM 2850 O O . LYS A 1 340 ? -76.301 26.125 58.910 1.00 50.81 340 LYS A O 1
ATOM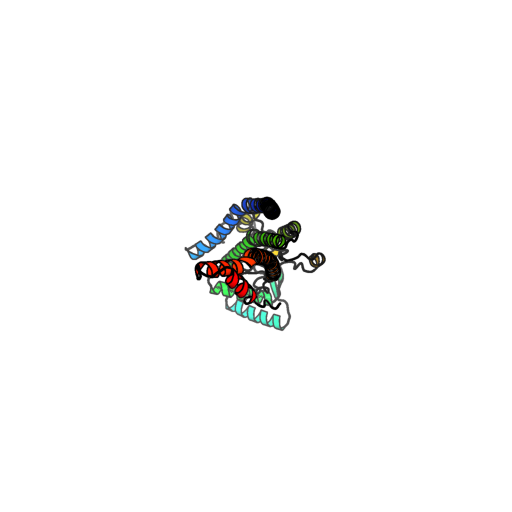 2855 N N . ASP A 1 341 ? -75.837 28.321 58.970 1.00 55.00 341 ASP A N 1
ATOM 2856 C CA . ASP A 1 341 ? -75.835 28.512 57.510 1.00 55.00 341 ASP A CA 1
ATOM 2857 C C . ASP A 1 341 ? -74.534 28.034 56.850 1.00 55.00 341 ASP A C 1
ATOM 2859 O O . ASP A 1 341 ? -74.541 27.536 55.716 1.00 55.00 341 ASP A O 1
ATOM 2863 N N . LYS A 1 342 ? -73.418 28.065 57.592 1.00 54.00 342 LYS A N 1
ATOM 2864 C CA . LYS A 1 342 ? -72.133 27.477 57.169 1.00 54.00 342 LYS A CA 1
ATOM 2865 C C . LYS A 1 342 ? -72.225 25.958 56.971 1.00 54.00 342 LYS A C 1
ATOM 2867 O O . LYS A 1 342 ? -71.631 25.427 56.030 1.00 54.00 342 LYS A O 1
ATOM 2872 N N . ASN A 1 343 ? -72.999 25.253 57.802 1.00 52.97 343 ASN A N 1
ATOM 2873 C CA . ASN A 1 343 ? -73.184 23.800 57.683 1.00 52.97 343 ASN A CA 1
ATOM 2874 C C . ASN A 1 343 ? -74.142 23.396 56.547 1.00 52.97 343 ASN A C 1
ATOM 2876 O O . ASN A 1 343 ? -73.920 22.367 55.907 1.00 52.97 343 ASN A O 1
ATOM 2880 N N . LYS A 1 344 ? -75.137 24.231 56.216 1.00 52.72 344 LYS A N 1
ATOM 2881 C CA . LYS A 1 344 ? -76.072 23.993 55.099 1.00 52.72 344 LYS A CA 1
ATOM 2882 C C . LYS A 1 344 ? -75.406 24.178 53.724 1.00 52.72 344 LYS A C 1
ATOM 2884 O O . LYS A 1 344 ? -75.591 23.346 52.837 1.00 52.72 344 LYS A O 1
ATOM 2889 N N . LYS A 1 345 ? -74.551 25.200 53.555 1.00 52.72 345 LYS A N 1
ATOM 2890 C CA . LYS A 1 345 ? -73.779 25.419 52.309 1.00 52.72 345 LYS A CA 1
ATOM 2891 C C . LYS A 1 345 ? -72.661 24.390 52.091 1.00 52.72 345 LYS A C 1
ATOM 2893 O O . LYS A 1 345 ? -72.429 23.987 50.953 1.00 52.72 345 LYS A O 1
ATOM 2898 N N . LYS A 1 346 ? -72.022 23.886 53.158 1.00 52.31 346 LYS A N 1
ATOM 2899 C CA . LYS A 1 346 ? -71.044 22.778 53.073 1.00 52.31 346 LYS A CA 1
ATOM 2900 C C . LYS A 1 346 ? -71.637 21.484 52.495 1.00 52.31 346 LYS A C 1
ATOM 2902 O O . LYS A 1 346 ? -70.902 20.725 51.873 1.00 52.31 346 LYS A O 1
ATOM 2907 N N . GLN A 1 347 ? -72.937 21.226 52.675 1.00 51.62 347 GLN A N 1
ATOM 2908 C CA . GLN A 1 347 ? -73.611 20.053 52.094 1.00 51.62 347 GLN A CA 1
ATOM 2909 C C . GLN A 1 347 ? -73.993 20.236 50.614 1.00 51.62 347 GLN A C 1
ATOM 2911 O O . GLN A 1 347 ? -74.059 19.242 49.893 1.00 51.62 347 GLN A O 1
ATOM 2916 N N . GLN A 1 348 ? -74.196 21.474 50.143 1.00 48.91 348 GLN A N 1
ATOM 2917 C CA . GLN A 1 348 ? -74.506 21.774 48.734 1.00 48.91 348 GLN A CA 1
ATOM 2918 C C . GLN A 1 348 ? -73.271 21.746 47.821 1.00 48.91 348 GLN A C 1
ATOM 2920 O O . GLN A 1 348 ? -73.394 21.438 46.640 1.00 48.91 348 GLN A O 1
ATOM 2925 N N . ILE A 1 349 ? -72.074 22.002 48.359 1.00 46.81 349 ILE A N 1
ATOM 2926 C CA . ILE A 1 349 ? -70.803 21.941 47.621 1.00 46.81 349 ILE A CA 1
ATOM 2927 C C . ILE A 1 349 ? -70.123 20.589 47.898 1.00 46.81 349 ILE A C 1
ATOM 2929 O O . ILE A 1 349 ? -69.018 20.519 48.429 1.00 46.81 349 ILE A O 1
ATOM 2933 N N . LYS A 1 350 ? -70.784 19.475 47.569 1.00 38.66 350 LYS A N 1
ATOM 2934 C CA . LYS A 1 350 ? -70.047 18.249 47.232 1.00 38.66 350 LYS A CA 1
ATOM 2935 C C . LYS A 1 350 ? -69.734 18.331 45.740 1.00 38.66 350 LYS A C 1
ATOM 2937 O O . LYS A 1 350 ? -70.655 18.134 44.948 1.00 38.66 350 LYS A O 1
ATOM 2942 N N . PRO A 1 351 ? -68.492 18.618 45.312 1.00 42.06 351 PRO A N 1
ATOM 2943 C CA . PRO A 1 351 ? -68.158 18.444 43.913 1.00 42.06 351 PRO A CA 1
ATOM 2944 C C . PRO A 1 351 ? -68.272 16.955 43.587 1.00 42.06 351 PRO A C 1
ATOM 2946 O O . PRO A 1 351 ? -67.659 16.101 44.232 1.00 42.06 351 PRO A O 1
ATOM 2949 N N . SER A 1 352 ? -69.097 16.646 42.590 1.00 38.81 352 SER A N 1
ATOM 2950 C CA . SER A 1 352 ? -69.137 15.350 41.933 1.00 38.81 352 SER A CA 1
ATOM 2951 C C . SER A 1 352 ? -67.796 15.103 41.241 1.00 38.81 352 SER A C 1
ATOM 2953 O O . SER A 1 352 ? -67.653 15.334 40.043 1.00 38.81 352 SER A O 1
ATOM 2955 N N . PHE A 1 353 ? -66.799 14.622 41.976 1.00 40.06 353 PHE A N 1
ATOM 2956 C CA . PHE A 1 353 ? -65.663 13.951 41.357 1.00 40.06 353 PHE A CA 1
ATOM 2957 C C . PHE A 1 353 ? -66.143 12.564 40.917 1.00 40.06 353 PHE A C 1
ATOM 2959 O O . PHE A 1 353 ? -66.020 11.572 41.635 1.00 40.06 353 PHE A O 1
ATOM 2966 N N . LYS A 1 354 ? -66.801 12.521 39.751 1.00 34.69 354 LYS A N 1
ATOM 2967 C CA . LYS A 1 354 ? -66.982 11.278 38.999 1.00 34.69 354 LYS A CA 1
ATOM 2968 C C . LYS A 1 354 ? -65.605 10.844 38.475 1.00 34.69 354 LYS A C 1
ATOM 2970 O O . LYS A 1 354 ? -64.837 11.689 38.028 1.00 34.69 354 LYS A O 1
ATOM 2975 N N . LYS A 1 355 ? -65.369 9.539 38.642 1.00 36.91 355 LYS A N 1
ATOM 2976 C CA . LYS A 1 355 ? -64.181 8.723 38.340 1.00 36.91 355 LYS A CA 1
ATOM 2977 C C . LYS A 1 355 ? -63.391 9.109 37.099 1.00 36.91 355 LYS A C 1
ATOM 2979 O O . LYS A 1 355 ? -64.042 9.412 36.077 1.00 36.91 355 LYS A O 1
#

Organism: NCBI:txid2010882

Sequence (355 aa):
MNNLTRFFTNLTRFLTNICTNLTKSVFGVMKICIVVTCKSVFGVMKICIVVTCLYYGGPLIQPGLAWRPDIVLGDLKLPQIKRRSSSEKRYALRKELIELIKRGEDHCAYDYQNGLWRIIRPLDALYQITGEDCWIFLRCPLGIRGLIILQKAFSRKYIWLPLAIIGKNIARILLFQQPEWAEDITDWKNETYWICDEYGFRLRYGKISITNALEILTTNMPQQWWEFGFEVEVSMPVELRPWHIPDEYKRRRRLGAYIKPTWGLTHYPWCPSFPPRYLFWIPIYEVIQEKIQTLVYKVVKEKMQRLEQIVKELHNNFRHLPEIKLKIELVVNNPNLDEKDKNKKKQQIKPSFKK